Protein AF-A0A6I3L7R0-F1 (afdb_monomer)

pLDDT: mean 78.5, std 15.67, range [37.0, 98.12]

Secondary structure (DSSP, 8-state):
--HHHHTTSHHHHHHHHHHHHHHHHHHHH-PPPPPPEEEETTEEEEPP--TT-----HHHHHHHHHHHHHTT--HHHHHHHTT-SSHHHHHHHHHHHHHHSPPPPHHHHHHHHHHHHHHHHHHHHHHHHTT-HHHHHHHHHHHHHHHHHTTTT-GGGGSHHHHHHHHHHHHHHHHHHHHH-TTS-HHHHHHHHHHHTT-

Structure (mmCIF, N/CA/C/O backbone):
data_AF-A0A6I3L7R0-F1
#
_entry.id   AF-A0A6I3L7R0-F1
#
loop_
_atom_site.group_PDB
_atom_site.id
_atom_site.type_symbol
_atom_site.label_atom_id
_atom_site.label_alt_id
_atom_site.label_comp_id
_atom_site.label_asym_id
_atom_site.label_entity_id
_atom_site.label_seq_id
_atom_site.pdbx_PDB_ins_code
_atom_site.Cartn_x
_atom_site.Cartn_y
_atom_site.Cartn_z
_atom_site.occupancy
_atom_site.B_iso_or_equiv
_atom_site.auth_seq_id
_atom_site.auth_comp_id
_atom_site.auth_asym_id
_atom_site.auth_atom_id
_atom_site.pdbx_PDB_model_num
ATOM 1 N N . MET A 1 1 ? 41.921 -1.000 -42.484 1.00 52.88 1 MET A N 1
ATOM 2 C CA . MET A 1 1 ? 42.756 -0.376 -41.434 1.00 52.88 1 MET A CA 1
ATOM 3 C C . MET A 1 1 ? 42.843 -1.322 -40.263 1.00 52.88 1 MET A C 1
ATOM 5 O O . MET A 1 1 ? 41.817 -1.617 -39.650 1.00 52.88 1 MET A O 1
ATOM 9 N N . THR A 1 2 ? 44.040 -1.827 -39.999 1.00 52.22 2 THR A N 1
ATOM 10 C CA . THR A 1 2 ? 44.307 -2.654 -38.821 1.00 52.22 2 THR A CA 1
ATOM 11 C C . THR A 1 2 ? 44.213 -1.799 -37.544 1.00 52.22 2 THR A C 1
ATOM 13 O O . THR A 1 2 ? 44.308 -0.573 -37.630 1.00 52.22 2 THR A O 1
ATOM 16 N N . PRO A 1 3 ? 43.991 -2.388 -36.352 1.00 54.03 3 PRO A N 1
ATOM 17 C CA . PRO A 1 3 ? 43.932 -1.639 -35.090 1.00 54.03 3 PRO A CA 1
ATOM 18 C C . PRO A 1 3 ? 45.168 -0.757 -34.842 1.00 54.03 3 PRO A C 1
ATOM 20 O O . PRO A 1 3 ? 45.020 0.364 -34.366 1.00 54.03 3 PRO A O 1
ATOM 23 N N . LYS A 1 4 ? 46.354 -1.211 -35.279 1.00 52.84 4 LYS A N 1
ATOM 24 C CA . LYS A 1 4 ? 47.618 -0.456 -35.215 1.00 52.84 4 LYS A CA 1
ATOM 25 C C . LYS A 1 4 ? 47.642 0.801 -36.096 1.00 52.84 4 LYS A C 1
ATOM 27 O O . LYS A 1 4 ? 48.319 1.760 -35.747 1.00 52.84 4 LYS A O 1
ATOM 32 N N . ASP A 1 5 ? 46.889 0.828 -37.197 1.00 54.31 5 ASP A N 1
ATOM 33 C CA . ASP A 1 5 ? 46.821 1.995 -38.093 1.00 54.31 5 ASP A CA 1
ATOM 34 C C . ASP A 1 5 ? 45.949 3.123 -37.520 1.00 54.31 5 ASP A C 1
ATOM 36 O O . ASP A 1 5 ? 46.050 4.264 -37.959 1.00 54.31 5 ASP A O 1
ATOM 40 N N . LYS A 1 6 ? 45.072 2.814 -36.552 1.00 53.66 6 LYS A N 1
ATOM 41 C CA . LYS A 1 6 ? 44.191 3.796 -35.896 1.00 53.66 6 LYS A CA 1
ATOM 42 C C . LYS A 1 6 ? 44.886 4.541 -34.754 1.00 53.66 6 LYS A C 1
ATOM 44 O O . LYS A 1 6 ? 44.539 5.682 -34.494 1.00 53.66 6 LYS A O 1
ATOM 49 N N . GLU A 1 7 ? 45.865 3.917 -34.098 1.00 52.94 7 GLU A N 1
ATOM 50 C CA . GLU A 1 7 ? 46.620 4.506 -32.974 1.00 52.94 7 GLU A CA 1
ATOM 51 C C . GLU A 1 7 ? 47.756 5.447 -33.414 1.00 52.94 7 GLU A C 1
ATOM 53 O O . GLU A 1 7 ? 48.307 6.166 -32.587 1.00 52.94 7 GLU A O 1
ATOM 58 N N . ARG A 1 8 ? 48.107 5.467 -34.707 1.00 56.81 8 ARG A N 1
ATOM 59 C CA . ARG A 1 8 ? 49.094 6.404 -35.280 1.00 56.81 8 ARG A CA 1
ATOM 60 C C . ARG A 1 8 ? 48.513 7.771 -35.657 1.00 56.81 8 ARG A C 1
ATOM 62 O O . ARG A 1 8 ? 49.280 8.671 -35.981 1.00 56.81 8 ARG A O 1
ATOM 69 N N . ASP A 1 9 ? 47.190 7.906 -35.642 1.00 67.38 9 ASP A N 1
ATOM 70 C CA . ASP A 1 9 ? 46.479 9.159 -35.890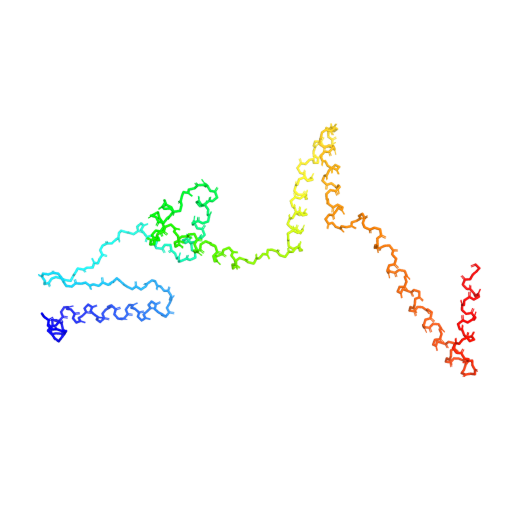 1.00 67.38 9 ASP A CA 1
ATOM 71 C C . ASP A 1 9 ? 46.395 9.946 -34.562 1.00 67.38 9 ASP A C 1
ATOM 73 O O .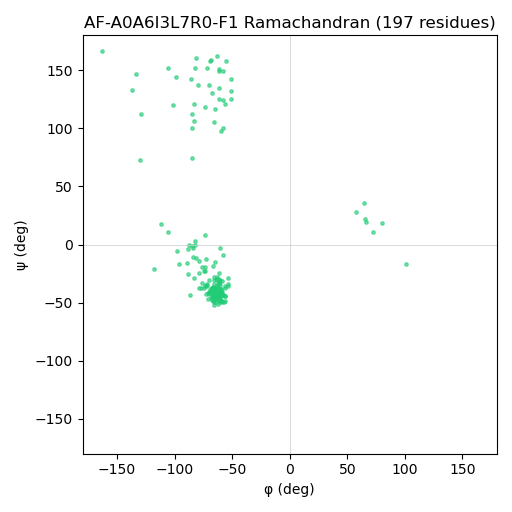 ASP A 1 9 ? 45.743 9.467 -33.624 1.00 67.38 9 ASP A O 1
ATOM 77 N N . PRO A 1 10 ? 47.085 11.098 -34.431 1.00 72.62 10 PRO A N 1
ATOM 78 C CA . PRO A 1 10 ? 47.187 11.824 -33.164 1.00 72.62 10 PRO A CA 1
ATOM 79 C C . PRO A 1 10 ? 45.819 12.275 -32.640 1.00 72.62 10 PRO A C 1
ATOM 81 O O . PRO A 1 10 ? 45.606 12.290 -31.429 1.00 72.62 10 PRO A O 1
ATOM 84 N N . GLU A 1 11 ? 44.872 12.554 -33.536 1.00 70.25 11 GLU A N 1
ATOM 85 C CA . GLU A 1 11 ? 43.520 12.989 -33.187 1.00 70.25 11 GLU A CA 1
ATOM 86 C C . GLU A 1 11 ? 42.702 11.837 -32.578 1.00 70.25 11 GLU A C 1
ATOM 88 O O . GLU A 1 11 ? 42.036 11.991 -31.552 1.00 70.25 11 GLU A O 1
ATOM 93 N N . TYR A 1 12 ? 42.822 10.628 -33.141 1.00 70.50 12 TYR A N 1
ATOM 94 C CA . TYR A 1 12 ? 42.167 9.428 -32.608 1.00 70.50 12 TYR A CA 1
ATOM 95 C C . TYR A 1 12 ? 42.780 8.983 -31.274 1.00 70.50 12 TYR A C 1
ATOM 97 O O . TYR A 1 12 ? 42.058 8.562 -30.367 1.00 70.50 12 TYR A O 1
ATOM 105 N N . ALA A 1 13 ? 44.107 9.076 -31.140 1.00 76.12 13 ALA A N 1
ATOM 106 C CA . ALA A 1 13 ? 44.812 8.757 -29.902 1.00 76.12 13 ALA A CA 1
ATOM 107 C C . ALA A 1 13 ? 44.418 9.711 -28.762 1.00 76.12 13 ALA A C 1
ATOM 109 O O . ALA A 1 13 ? 44.203 9.262 -27.632 1.00 76.12 13 ALA A O 1
ATOM 110 N N . GLN A 1 14 ? 44.261 11.002 -29.068 1.00 80.00 14 GLN A N 1
ATOM 111 C CA . GLN A 1 14 ? 43.793 12.000 -28.113 1.00 80.00 14 GLN A CA 1
ATOM 112 C C . GLN A 1 14 ? 42.338 11.746 -27.688 1.00 80.00 14 GLN A C 1
ATOM 114 O O . GLN A 1 14 ? 42.075 11.628 -26.493 1.00 80.00 14 GLN A O 1
ATOM 119 N N . ALA A 1 15 ? 41.420 11.533 -28.635 1.00 75.62 15 ALA A N 1
ATOM 120 C CA . ALA A 1 15 ? 40.022 11.220 -28.321 1.00 75.62 15 ALA A CA 1
ATOM 121 C C . ALA A 1 15 ? 39.868 9.921 -27.503 1.00 75.62 15 ALA A C 1
ATOM 123 O O . ALA A 1 15 ? 39.015 9.820 -26.620 1.00 75.62 15 ALA A O 1
ATOM 124 N N . LEU A 1 16 ? 40.716 8.916 -27.755 1.00 77.00 16 LEU A N 1
ATOM 125 C CA . LEU A 1 16 ? 40.729 7.674 -26.979 1.00 77.00 16 LEU A CA 1
ATOM 126 C C . LEU A 1 16 ? 41.202 7.891 -25.538 1.00 77.00 16 LEU A C 1
ATOM 128 O O . LEU A 1 16 ? 40.680 7.248 -24.627 1.00 77.00 16 LEU A O 1
ATOM 132 N N . LYS A 1 17 ? 42.181 8.776 -25.332 1.00 83.62 17 LYS A N 1
ATOM 133 C CA . LYS A 1 17 ? 42.666 9.145 -24.000 1.00 83.62 17 LYS A CA 1
ATOM 134 C C . LYS A 1 17 ? 41.587 9.894 -23.216 1.00 83.62 17 LYS A C 1
ATOM 136 O O . LYS A 1 17 ? 41.268 9.479 -22.107 1.00 83.62 17 LYS A O 1
ATOM 141 N N . GLU A 1 18 ? 40.966 10.900 -23.827 1.00 81.69 18 GLU A N 1
ATOM 142 C CA . GLU A 1 18 ? 39.874 11.679 -23.224 1.00 81.69 18 GLU A CA 1
ATOM 143 C C . GLU A 1 18 ? 38.672 10.791 -22.860 1.00 81.69 18 GLU A C 1
ATOM 145 O O . GLU A 1 18 ? 38.112 10.902 -21.769 1.00 81.69 18 GLU A O 1
ATOM 150 N N . TYR A 1 19 ? 38.314 9.837 -23.727 1.00 80.19 19 TYR A N 1
ATOM 151 C CA . TYR A 1 19 ? 37.260 8.863 -23.435 1.00 80.19 19 TYR A CA 1
ATOM 152 C C . TYR A 1 19 ? 37.596 7.972 -22.229 1.00 80.19 19 TYR A C 1
ATOM 154 O O . TYR A 1 19 ? 36.728 7.734 -21.392 1.00 80.19 19 TYR A O 1
ATOM 162 N N . ARG A 1 20 ? 38.838 7.477 -22.127 1.00 81.12 20 ARG A N 1
ATOM 163 C CA . ARG A 1 20 ? 39.270 6.615 -21.010 1.00 81.12 20 ARG A CA 1
ATOM 164 C C . ARG A 1 20 ? 39.279 7.369 -19.683 1.00 81.12 20 ARG A C 1
ATOM 166 O O . ARG A 1 20 ? 38.776 6.849 -18.696 1.00 81.12 20 ARG A O 1
ATOM 173 N N . GLU A 1 21 ? 39.778 8.601 -19.673 1.00 81.75 21 GLU A N 1
ATOM 174 C CA . GLU A 1 21 ? 39.789 9.449 -18.474 1.00 81.75 21 GLU A CA 1
ATOM 175 C C . GLU A 1 21 ? 38.367 9.761 -17.986 1.00 81.75 21 GLU A C 1
ATOM 177 O O . GLU A 1 21 ? 38.084 9.675 -16.790 1.00 81.75 21 GLU A O 1
ATOM 182 N N . ALA A 1 22 ? 37.446 10.049 -18.908 1.00 75.44 22 ALA A N 1
ATOM 183 C CA . ALA A 1 22 ? 36.044 10.265 -18.571 1.00 75.44 22 ALA A CA 1
ATOM 184 C C . ALA A 1 22 ? 35.324 8.969 -18.138 1.00 75.44 22 ALA A C 1
ATOM 186 O O . ALA A 1 22 ? 34.407 9.023 -17.320 1.00 75.44 22 ALA A O 1
ATOM 187 N N . GLU A 1 23 ? 35.723 7.799 -18.649 1.00 72.62 23 GLU A N 1
ATOM 188 C CA . GLU A 1 23 ? 35.181 6.503 -18.222 1.00 72.62 23 GLU A CA 1
ATOM 189 C C . GLU A 1 23 ? 35.645 6.146 -16.804 1.00 72.62 23 GLU A C 1
ATOM 191 O O . GLU A 1 23 ? 34.832 5.706 -15.990 1.00 72.62 23 GLU A O 1
ATOM 196 N N . ASP A 1 24 ? 36.912 6.413 -16.483 1.00 77.69 24 ASP A N 1
ATOM 197 C CA . ASP A 1 24 ? 37.467 6.232 -15.142 1.00 77.69 24 ASP A CA 1
ATOM 198 C C . ASP A 1 24 ? 36.836 7.196 -14.126 1.00 77.69 24 ASP A C 1
ATOM 200 O O . ASP A 1 24 ? 36.570 6.803 -12.987 1.00 77.69 24 ASP A O 1
ATOM 204 N N . ALA A 1 25 ? 36.556 8.442 -14.525 1.00 69.25 25 ALA A N 1
ATOM 205 C CA . ALA A 1 25 ? 35.822 9.402 -13.702 1.00 69.25 25 ALA A CA 1
ATOM 206 C C . ALA A 1 25 ? 34.393 8.912 -13.415 1.00 69.25 25 ALA A C 1
ATOM 208 O O . ALA A 1 25 ? 34.033 8.765 -12.247 1.00 69.25 25 ALA A O 1
ATOM 209 N N . ALA A 1 26 ? 33.655 8.525 -14.464 1.00 68.44 26 ALA A N 1
ATOM 210 C CA . ALA A 1 26 ? 32.304 7.964 -14.376 1.00 68.44 26 ALA A CA 1
ATOM 211 C C . ALA A 1 26 ? 32.218 6.725 -13.472 1.00 68.44 26 ALA A C 1
ATOM 213 O O . ALA A 1 26 ? 31.236 6.498 -12.763 1.00 68.44 26 ALA A O 1
ATOM 214 N N . GLN A 1 27 ? 33.266 5.902 -13.476 1.00 71.00 27 GLN A N 1
ATOM 215 C CA . GLN A 1 27 ? 33.334 4.706 -12.646 1.00 71.00 27 GLN A CA 1
ATOM 216 C C . GLN A 1 27 ? 33.604 5.017 -11.162 1.00 71.00 27 GLN A C 1
ATOM 218 O O . GLN A 1 27 ? 33.259 4.201 -10.306 1.00 71.00 27 GLN A O 1
ATOM 223 N N . ARG A 1 28 ? 34.189 6.181 -10.847 1.00 68.31 28 ARG A N 1
ATOM 224 C CA . ARG A 1 28 ? 34.445 6.646 -9.472 1.00 68.31 28 ARG A CA 1
ATOM 225 C C . ARG A 1 28 ? 33.257 7.385 -8.864 1.00 68.31 28 ARG A C 1
ATOM 227 O O . ARG A 1 28 ? 32.956 7.166 -7.696 1.00 68.31 28 ARG A O 1
ATOM 234 N N . ASP A 1 29 ? 32.619 8.265 -9.628 1.00 67.12 29 ASP A N 1
ATOM 235 C CA . ASP A 1 29 ? 31.555 9.160 -9.151 1.00 67.12 29 ASP A CA 1
ATOM 236 C C . ASP A 1 29 ? 30.133 8.647 -9.454 1.00 67.12 29 ASP A C 1
ATOM 238 O O . ASP A 1 29 ? 29.147 9.227 -8.997 1.00 67.12 29 ASP A O 1
ATOM 242 N N . GLY A 1 30 ? 30.016 7.542 -10.199 1.00 60.28 30 GLY A N 1
ATOM 243 C CA . GLY A 1 30 ? 28.737 6.965 -10.612 1.00 60.28 30 GLY A CA 1
ATOM 244 C C . GLY A 1 30 ? 28.017 7.779 -11.689 1.00 60.28 30 GLY A C 1
ATOM 245 O O . GLY A 1 30 ? 26.846 7.508 -11.974 1.00 60.28 30 GLY A O 1
ATOM 246 N N . THR A 1 31 ? 28.683 8.769 -12.291 1.00 57.91 31 THR A N 1
ATOM 247 C CA . THR A 1 31 ? 28.132 9.531 -13.408 1.00 57.91 31 THR A CA 1
ATOM 248 C C . THR A 1 31 ? 28.028 8.654 -14.663 1.00 57.91 31 THR A C 1
ATOM 250 O O . THR A 1 31 ? 28.656 7.595 -14.775 1.00 57.91 31 THR A O 1
ATOM 253 N N . PRO A 1 32 ? 27.162 9.010 -15.626 1.00 53.84 32 PRO A N 1
ATOM 254 C CA . PRO A 1 32 ? 26.988 8.212 -16.832 1.00 53.84 32 PRO A CA 1
ATOM 255 C C . PRO A 1 32 ? 28.284 8.115 -17.648 1.00 53.84 32 PRO A C 1
ATOM 257 O O . PRO A 1 32 ? 28.928 9.125 -17.916 1.00 53.84 32 PRO A O 1
ATOM 260 N N . LYS A 1 33 ? 28.622 6.904 -18.118 1.00 62.69 33 LYS A N 1
ATOM 261 C CA . LYS A 1 33 ? 29.791 6.681 -18.987 1.00 62.69 33 LYS A CA 1
ATOM 262 C C . LYS A 1 33 ? 29.811 7.636 -20.197 1.00 62.69 33 LYS A C 1
ATOM 264 O O . LYS A 1 33 ? 28.750 7.869 -20.795 1.00 62.69 33 LYS A O 1
ATOM 269 N N . PRO A 1 34 ? 31.001 8.118 -20.606 1.00 60.56 34 PRO A N 1
ATOM 270 C CA . PRO A 1 34 ? 31.160 9.049 -21.721 1.00 60.56 34 PRO A CA 1
ATOM 271 C C . PRO A 1 34 ? 30.718 8.452 -23.065 1.00 60.56 34 PRO A C 1
ATOM 273 O O . PRO A 1 34 ? 30.563 7.242 -23.242 1.00 60.56 34 PRO A O 1
ATOM 276 N N . ARG A 1 35 ? 30.478 9.330 -24.044 1.00 68.56 35 ARG A N 1
ATOM 277 C CA . ARG A 1 35 ? 29.958 8.980 -25.377 1.00 68.56 35 ARG A CA 1
ATOM 278 C C . ARG A 1 35 ? 30.997 8.168 -26.155 1.00 68.56 35 ARG A C 1
ATOM 280 O O . ARG A 1 35 ? 32.131 8.601 -26.298 1.00 68.56 35 ARG A O 1
ATOM 287 N N . THR A 1 36 ? 30.613 7.030 -26.732 1.00 65.12 36 THR A N 1
ATOM 288 C CA . THR A 1 36 ? 31.502 6.292 -27.646 1.00 65.12 36 THR A CA 1
ATOM 289 C C . THR A 1 36 ? 31.677 7.061 -28.954 1.00 65.12 36 THR A C 1
ATOM 291 O O . THR A 1 36 ? 30.687 7.526 -29.525 1.00 65.12 36 THR A O 1
ATOM 294 N N . PHE A 1 37 ? 32.899 7.130 -29.469 1.00 65.25 37 PHE A N 1
ATOM 295 C CA . PHE A 1 37 ? 33.214 7.765 -30.747 1.00 65.25 37 PHE A CA 1
ATOM 296 C C . PHE A 1 37 ? 33.508 6.713 -31.827 1.00 65.25 37 PHE A C 1
ATOM 298 O O . PHE A 1 37 ? 33.934 5.591 -31.536 1.00 65.25 37 PHE A O 1
ATOM 305 N N . LYS A 1 38 ? 33.254 7.048 -33.096 1.00 71.12 38 LYS A N 1
ATOM 306 C CA . LYS A 1 38 ? 33.639 6.219 -34.249 1.00 71.12 38 LYS A CA 1
ATOM 307 C C . LYS A 1 38 ? 34.290 7.087 -35.318 1.00 71.12 38 LYS A C 1
ATOM 309 O O . LYS A 1 38 ? 33.882 8.222 -35.532 1.00 71.12 38 LYS A O 1
ATOM 314 N N . ARG A 1 39 ? 35.257 6.514 -36.040 1.00 62.97 39 ARG A N 1
ATOM 315 C CA . ARG A 1 39 ? 35.854 7.151 -37.220 1.00 62.97 39 ARG A CA 1
ATOM 316 C C . ARG A 1 39 ? 34.972 6.889 -38.439 1.00 62.97 39 ARG A C 1
ATOM 318 O O . ARG A 1 39 ? 34.769 5.725 -38.798 1.00 62.97 39 ARG A O 1
ATOM 325 N N . LYS A 1 40 ? 34.476 7.942 -39.084 1.00 67.56 40 LYS A N 1
ATOM 326 C CA . LYS A 1 40 ? 33.730 7.858 -40.347 1.00 67.56 40 LYS A CA 1
ATOM 327 C C . LYS A 1 40 ? 34.360 8.842 -41.331 1.00 67.56 40 LYS A C 1
ATOM 329 O O . LYS A 1 40 ? 34.318 10.037 -41.106 1.00 67.56 40 LYS A O 1
ATOM 334 N N . GLY A 1 41 ? 34.993 8.337 -42.393 1.00 59.06 41 GLY A N 1
ATOM 335 C CA . GLY A 1 41 ? 35.555 9.194 -43.449 1.00 59.06 41 GLY A CA 1
ATOM 336 C C . GLY A 1 41 ? 36.717 10.112 -43.036 1.00 59.06 41 GLY A C 1
ATOM 337 O O . GLY A 1 41 ? 36.950 11.094 -43.719 1.00 59.06 41 GLY A O 1
ATOM 338 N N . GLY A 1 42 ? 37.443 9.805 -41.955 1.00 59.81 42 GLY A N 1
ATOM 339 C CA . GLY A 1 42 ? 38.553 10.635 -41.455 1.00 59.81 42 GLY A CA 1
ATOM 340 C C . GLY A 1 42 ? 38.184 11.517 -40.264 1.00 59.81 42 GLY A C 1
ATOM 341 O O . GLY A 1 42 ? 39.074 11.896 -39.522 1.00 59.81 42 GLY A O 1
ATOM 342 N N . GLU A 1 43 ? 36.893 11.728 -40.013 1.00 62.59 43 GLU A N 1
ATOM 343 C CA . GLU A 1 43 ? 36.395 12.547 -38.907 1.00 62.59 43 GLU A CA 1
ATOM 344 C C . GLU A 1 43 ? 35.974 11.682 -37.707 1.00 62.59 43 GLU A C 1
ATOM 346 O O . GLU A 1 43 ? 35.454 10.560 -37.861 1.00 62.59 43 GLU A O 1
ATOM 351 N N . ILE A 1 44 ? 36.212 12.200 -36.499 1.00 67.06 44 ILE A N 1
ATOM 352 C CA . ILE A 1 44 ? 35.724 11.615 -35.250 1.00 67.06 44 ILE A CA 1
ATOM 353 C C . ILE A 1 44 ? 34.287 12.082 -35.036 1.00 67.06 44 ILE A C 1
ATOM 355 O O . ILE A 1 44 ? 34.033 13.219 -34.654 1.00 67.06 44 ILE A O 1
ATOM 359 N N . VAL A 1 45 ? 33.334 11.176 -35.250 1.00 64.12 45 VAL A N 1
ATOM 360 C CA . VAL A 1 45 ? 31.912 11.472 -35.059 1.00 64.12 45 VAL A CA 1
ATOM 361 C C . VAL A 1 45 ? 31.453 10.896 -33.723 1.00 64.12 45 VAL A C 1
ATOM 363 O O . VAL A 1 45 ? 31.503 9.679 -33.492 1.00 64.12 45 VAL A O 1
ATOM 366 N N . TYR A 1 46 ? 30.975 11.773 -32.844 1.00 63.88 46 TYR A N 1
ATOM 367 C CA . TYR A 1 46 ? 30.281 11.396 -31.615 1.00 63.88 46 TYR A CA 1
ATOM 368 C C . TYR A 1 46 ? 28.829 11.040 -31.941 1.00 63.88 46 TYR A C 1
ATOM 370 O O . TYR A 1 46 ? 28.172 11.733 -32.712 1.00 63.88 46 TYR A O 1
ATOM 378 N N . SER A 1 47 ? 28.288 9.964 -31.361 1.00 54.41 47 SER A N 1
ATOM 379 C CA . SER A 1 47 ? 26.880 9.621 -31.597 1.00 54.41 47 SER A CA 1
ATOM 380 C C . SER A 1 47 ? 25.962 10.712 -31.031 1.00 54.41 47 SER A C 1
ATOM 382 O O . SER A 1 47 ? 25.938 10.936 -29.813 1.00 54.41 47 SER A O 1
ATOM 384 N N . GLU A 1 48 ? 25.206 11.383 -31.894 1.00 47.50 48 GLU A N 1
ATOM 385 C CA . GLU A 1 48 ? 24.161 12.330 -31.511 1.00 47.50 48 GLU A CA 1
ATOM 386 C C . GLU A 1 48 ? 22.943 11.582 -30.968 1.00 47.50 48 GLU A C 1
ATOM 388 O O . GLU A 1 48 ? 22.319 10.783 -31.662 1.00 47.50 48 GLU A O 1
ATOM 393 N N . ARG A 1 49 ? 22.608 11.841 -29.705 1.00 50.44 49 ARG A N 1
ATOM 394 C CA . ARG A 1 49 ? 21.227 11.803 -29.229 1.00 50.44 49 ARG A CA 1
ATOM 395 C C . ARG A 1 49 ? 21.027 13.016 -28.338 1.00 50.44 49 ARG A C 1
ATOM 397 O O . ARG A 1 49 ? 21.904 13.334 -27.535 1.00 50.44 49 ARG A O 1
ATOM 404 N N . THR A 1 50 ? 19.926 13.712 -28.571 1.00 42.31 50 THR A N 1
ATOM 405 C CA . THR A 1 50 ? 19.507 14.932 -27.887 1.00 42.31 50 THR A CA 1
ATOM 406 C C . THR A 1 50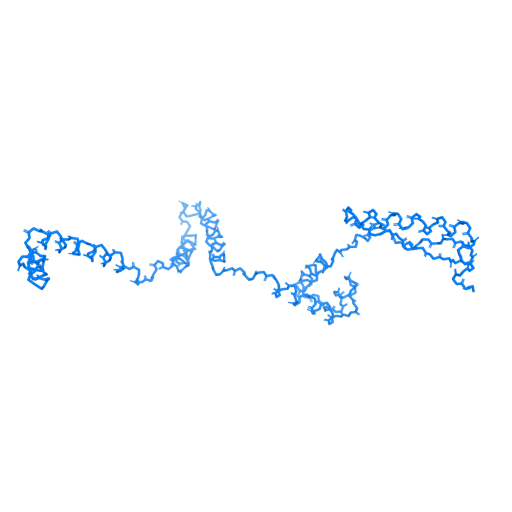 ? 19.294 14.683 -26.393 1.00 42.31 50 THR A C 1
ATOM 408 O O . THR A 1 50 ? 18.965 13.575 -25.970 1.00 42.31 50 THR A O 1
ATOM 411 N N . ALA A 1 51 ? 19.496 15.730 -25.593 1.00 40.59 51 ALA A N 1
ATOM 412 C CA . ALA A 1 51 ? 19.411 15.726 -24.132 1.00 40.59 51 ALA A CA 1
ATOM 413 C C . ALA A 1 51 ? 18.025 15.340 -23.559 1.00 40.59 51 ALA A C 1
ATOM 415 O O . ALA A 1 51 ? 17.901 15.187 -22.347 1.00 40.59 51 ALA A O 1
ATOM 416 N N . ASP A 1 52 ? 17.019 15.113 -24.411 1.00 40.19 52 ASP A N 1
ATOM 417 C CA . ASP A 1 52 ? 15.679 14.653 -24.022 1.00 40.19 52 ASP A CA 1
ATOM 418 C C . ASP A 1 52 ? 15.600 13.141 -23.737 1.00 40.19 52 ASP A C 1
ATOM 420 O O . ASP A 1 52 ? 14.658 12.675 -23.097 1.00 40.19 52 ASP A O 1
ATOM 424 N N . GLU A 1 53 ? 16.602 12.345 -24.132 1.00 48.41 53 GLU A N 1
ATOM 425 C CA . GLU A 1 53 ? 16.733 10.964 -23.653 1.00 48.41 53 GLU A CA 1
ATOM 426 C C . GLU A 1 53 ? 17.467 10.947 -22.305 1.00 48.41 53 GLU A C 1
ATOM 428 O O . GLU A 1 53 ? 18.620 10.513 -22.201 1.00 48.41 53 GLU A O 1
ATOM 433 N N . VAL A 1 54 ? 16.786 11.356 -21.230 1.00 51.84 54 VAL A N 1
ATOM 434 C CA . VAL A 1 54 ? 17.155 10.860 -19.899 1.00 51.84 54 VAL A CA 1
ATOM 435 C C . VAL A 1 54 ? 17.038 9.345 -19.992 1.00 51.84 54 VAL A C 1
ATOM 437 O O . VAL A 1 54 ? 15.937 8.793 -20.002 1.00 51.84 54 VAL A O 1
ATOM 440 N N . ARG A 1 55 ? 18.174 8.655 -20.154 1.00 59.91 55 ARG A N 1
ATOM 441 C CA . ARG A 1 55 ? 18.218 7.194 -20.171 1.00 59.91 55 ARG A CA 1
ATOM 442 C C . ARG A 1 55 ? 17.668 6.733 -18.837 1.00 59.91 55 ARG A C 1
ATOM 444 O O . ARG A 1 55 ? 18.393 6.714 -17.846 1.00 59.91 55 ARG A O 1
ATOM 451 N N . LEU A 1 56 ? 16.386 6.375 -18.827 1.00 67.50 56 LEU A N 1
ATOM 452 C CA . LEU A 1 56 ? 15.757 5.783 -17.666 1.00 67.50 56 LEU A CA 1
ATOM 453 C C . LEU A 1 56 ? 16.651 4.625 -17.232 1.00 67.50 56 LEU A C 1
ATOM 455 O O . LEU A 1 56 ? 16.997 3.740 -18.029 1.00 67.50 56 LEU A O 1
ATOM 459 N N . THR A 1 57 ? 17.048 4.653 -15.967 1.00 83.62 57 THR A N 1
ATOM 460 C CA . THR A 1 57 ? 17.785 3.544 -15.374 1.00 83.62 57 THR A CA 1
ATOM 461 C C . THR A 1 57 ? 16.979 2.259 -15.556 1.00 83.62 57 THR A C 1
ATOM 463 O O . THR A 1 57 ? 15.758 2.275 -15.741 1.00 83.62 57 THR A O 1
ATOM 466 N N . SER A 1 58 ? 17.644 1.107 -15.502 1.00 79.62 58 SER A N 1
ATOM 467 C CA . SER A 1 58 ? 16.949 -0.181 -15.613 1.00 79.62 58 SER A CA 1
ATOM 468 C C . SER A 1 58 ? 15.800 -0.307 -14.602 1.00 79.62 58 SER A C 1
ATOM 470 O O . SER A 1 58 ? 14.755 -0.843 -14.955 1.00 79.62 58 SER A O 1
ATOM 472 N N . ALA A 1 59 ? 15.961 0.243 -13.394 1.00 80.25 59 ALA A N 1
ATOM 473 C CA . ALA A 1 59 ? 14.923 0.300 -12.371 1.00 80.25 59 ALA A CA 1
ATOM 474 C C . ALA A 1 59 ? 13.738 1.189 -12.790 1.00 80.25 59 ALA A C 1
ATOM 476 O O . ALA A 1 59 ? 12.602 0.720 -12.801 1.00 80.25 59 ALA A O 1
ATOM 477 N N . GLN A 1 60 ? 13.999 2.430 -13.214 1.00 85.62 60 GLN A N 1
ATOM 478 C CA . GLN A 1 60 ? 12.953 3.368 -13.643 1.00 85.62 60 GLN A CA 1
ATOM 479 C C . GLN A 1 60 ? 12.171 2.856 -14.858 1.00 85.62 60 GLN A C 1
ATOM 481 O O . GLN A 1 60 ? 10.952 2.991 -14.913 1.00 85.62 60 GLN A O 1
ATOM 486 N N . ARG A 1 61 ? 12.848 2.201 -15.810 1.00 88.44 61 ARG A N 1
ATOM 487 C CA . ARG A 1 61 ? 12.189 1.573 -16.966 1.00 88.44 61 ARG A CA 1
ATOM 488 C C . ARG A 1 61 ? 11.201 0.501 -16.539 1.00 88.44 61 ARG A C 1
ATOM 490 O O . ARG A 1 61 ? 10.116 0.420 -17.099 1.00 88.44 61 ARG A O 1
ATOM 497 N N . VAL A 1 62 ? 11.565 -0.325 -15.561 1.00 90.50 62 VAL A N 1
ATOM 498 C CA . VAL A 1 62 ? 10.685 -1.410 -15.123 1.00 90.50 62 VAL A CA 1
ATOM 499 C C . VAL A 1 62 ? 9.509 -0.885 -14.296 1.00 90.50 62 VAL A C 1
ATOM 501 O O . VAL A 1 62 ? 8.395 -1.365 -14.494 1.00 90.50 62 VAL A O 1
ATOM 504 N N . ALA A 1 63 ? 9.723 0.127 -13.450 1.00 86.88 63 ALA A N 1
ATOM 505 C CA . ALA A 1 63 ? 8.639 0.813 -12.745 1.00 86.88 63 ALA A CA 1
ATOM 506 C C . ALA A 1 63 ? 7.642 1.435 -13.738 1.00 86.88 63 ALA A C 1
ATOM 508 O O . ALA A 1 63 ? 6.446 1.151 -13.691 1.00 86.88 63 ALA A O 1
ATOM 509 N N . ARG A 1 64 ? 8.147 2.163 -14.742 1.00 90.62 64 ARG A N 1
ATOM 510 C CA . ARG A 1 64 ? 7.309 2.747 -15.795 1.00 90.62 64 ARG A CA 1
ATOM 511 C C . ARG A 1 64 ? 6.577 1.690 -16.628 1.00 90.62 64 ARG A C 1
ATOM 513 O O . ARG A 1 64 ? 5.414 1.869 -16.979 1.00 90.62 64 ARG A O 1
ATOM 520 N N . ALA A 1 65 ? 7.224 0.561 -16.917 1.00 92.69 65 ALA A N 1
ATOM 521 C CA . ALA A 1 65 ? 6.593 -0.563 -17.609 1.00 92.69 65 ALA A CA 1
ATOM 522 C C . ALA A 1 65 ? 5.432 -1.168 -16.801 1.00 92.69 65 ALA A C 1
ATOM 524 O O . ALA A 1 65 ? 4.431 -1.583 -17.387 1.00 92.69 65 ALA A O 1
ATOM 525 N N . ALA A 1 66 ? 5.551 -1.215 -15.470 1.00 90.38 66 ALA A N 1
ATOM 526 C CA . ALA A 1 66 ? 4.478 -1.663 -14.591 1.00 90.38 66 ALA A CA 1
ATOM 527 C C . ALA A 1 66 ? 3.284 -0.695 -14.601 1.00 90.38 66 ALA A C 1
ATOM 529 O O . ALA A 1 66 ? 2.148 -1.142 -14.758 1.00 90.38 66 ALA A O 1
ATOM 530 N N . GLU A 1 67 ? 3.529 0.614 -14.524 1.00 90.81 67 GLU A N 1
ATOM 531 C CA . GLU A 1 67 ? 2.484 1.647 -14.615 1.00 90.81 67 GLU A CA 1
ATOM 532 C C . GLU A 1 67 ? 1.705 1.567 -15.934 1.00 90.81 67 GLU A C 1
ATOM 534 O O . GLU A 1 67 ? 0.473 1.506 -15.940 1.00 90.81 67 GLU A O 1
ATOM 539 N N . LEU A 1 68 ? 2.414 1.500 -17.067 1.00 90.69 68 LEU A N 1
ATOM 540 C CA . LEU A 1 68 ? 1.788 1.357 -18.385 1.00 90.69 68 LEU A CA 1
ATOM 541 C C . LEU A 1 68 ? 0.984 0.056 -18.483 1.00 90.69 68 LEU A C 1
ATOM 543 O O . LEU A 1 68 ? -0.068 0.005 -19.126 1.00 90.69 68 LEU A O 1
ATOM 547 N N . ARG A 1 69 ? 1.432 -1.007 -17.805 1.00 93.19 69 ARG A N 1
ATOM 548 C CA . ARG A 1 69 ? 0.677 -2.256 -17.767 1.00 93.19 69 ARG A CA 1
ATOM 549 C C . ARG A 1 69 ? -0.639 -2.115 -16.998 1.00 93.19 69 ARG A C 1
ATOM 551 O O . ARG A 1 69 ? -1.641 -2.660 -17.464 1.00 93.19 69 ARG A O 1
ATOM 558 N N . VAL A 1 70 ? -0.659 -1.382 -15.881 1.00 88.81 70 VAL A N 1
ATOM 559 C CA . VAL A 1 70 ? -1.890 -1.058 -15.127 1.00 88.81 70 VAL A CA 1
ATOM 560 C C . VAL A 1 70 ? -2.875 -0.281 -16.004 1.00 88.81 70 VAL A C 1
ATOM 562 O O . VAL A 1 70 ? -4.066 -0.583 -16.016 1.00 88.81 70 VAL A O 1
ATOM 565 N N . GLN A 1 71 ? -2.367 0.624 -16.841 1.00 89.44 71 GLN A N 1
ATOM 566 C CA . GLN A 1 71 ? -3.144 1.370 -17.841 1.00 89.44 71 GLN A CA 1
ATOM 567 C C . GLN A 1 71 ? -3.567 0.528 -19.065 1.00 89.44 71 GLN A C 1
ATOM 569 O O . GLN A 1 71 ? -4.121 1.055 -20.024 1.00 89.44 71 GLN A O 1
ATOM 574 N N . ARG A 1 72 ? -3.344 -0.793 -19.034 1.00 91.19 72 ARG A N 1
ATOM 575 C CA . ARG A 1 72 ? -3.729 -1.775 -20.064 1.00 91.19 72 ARG A CA 1
ATOM 576 C C . ARG A 1 72 ? -3.017 -1.645 -21.413 1.00 91.19 72 ARG A C 1
ATOM 578 O O . ARG A 1 72 ? -3.462 -2.268 -22.377 1.00 91.19 72 ARG A O 1
ATOM 585 N N . TYR A 1 73 ? -1.874 -0.966 -21.487 1.00 92.44 73 TYR A N 1
ATOM 586 C CA . TYR A 1 73 ? -1.046 -1.007 -22.694 1.00 92.44 73 TYR A CA 1
ATOM 587 C C . TYR A 1 73 ? -0.561 -2.434 -22.998 1.00 92.44 73 TYR A C 1
ATOM 589 O O . TYR A 1 73 ? -0.365 -3.265 -22.098 1.00 92.44 73 TYR A O 1
ATOM 597 N N . SER A 1 74 ? -0.381 -2.723 -24.292 1.00 94.88 74 SER A N 1
ATOM 598 C CA . SER A 1 74 ? 0.161 -4.001 -24.760 1.00 94.88 74 SER A CA 1
ATOM 599 C C . SER A 1 74 ? 1.658 -4.105 -24.456 1.00 94.88 74 SER A C 1
ATOM 601 O O . SER A 1 74 ? 2.369 -3.098 -24.433 1.00 94.88 74 SER A O 1
ATOM 603 N N . TRP A 1 75 ? 2.165 -5.326 -24.273 1.00 92.75 75 TRP A N 1
ATOM 604 C CA . TRP A 1 75 ? 3.589 -5.537 -24.008 1.00 92.75 75 TRP A CA 1
ATOM 605 C C . TRP A 1 75 ? 4.489 -5.065 -25.154 1.00 92.75 75 TRP A C 1
ATOM 607 O O . TRP A 1 75 ? 5.582 -4.571 -24.891 1.00 92.75 75 TRP A O 1
ATOM 617 N N . ASP A 1 76 ? 4.030 -5.155 -26.403 1.00 93.69 76 ASP A N 1
ATOM 618 C CA . ASP A 1 76 ? 4.790 -4.688 -27.566 1.00 93.69 76 ASP A CA 1
ATOM 619 C C . ASP A 1 76 ? 4.835 -3.159 -27.655 1.00 93.69 76 ASP A C 1
ATOM 621 O O . ASP A 1 76 ? 5.859 -2.589 -28.038 1.00 93.69 76 ASP A O 1
ATOM 625 N N . THR A 1 77 ? 3.759 -2.476 -27.248 1.00 91.19 77 THR A N 1
ATOM 626 C CA . THR A 1 77 ? 3.755 -1.011 -27.105 1.00 91.19 77 THR A CA 1
ATOM 627 C C . THR A 1 77 ? 4.742 -0.583 -26.022 1.00 91.19 77 THR A C 1
ATOM 629 O O . THR A 1 77 ? 5.625 0.228 -26.288 1.00 91.19 77 THR A O 1
ATOM 632 N N . ILE A 1 78 ? 4.667 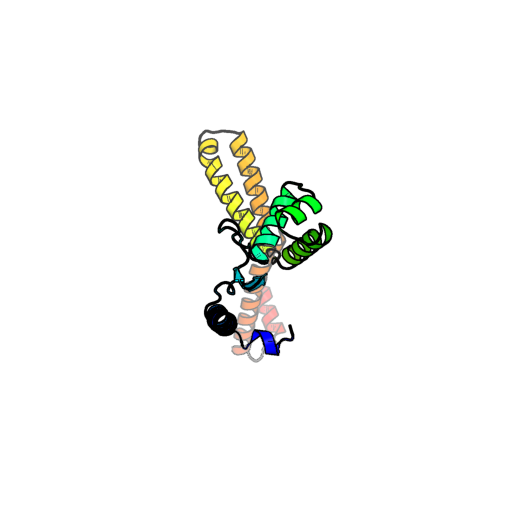-1.212 -24.845 1.00 91.50 78 ILE A N 1
ATOM 633 C CA . ILE A 1 78 ? 5.561 -0.946 -23.708 1.00 91.50 78 ILE A CA 1
ATOM 634 C C . ILE A 1 78 ? 7.025 -1.199 -24.091 1.00 91.50 78 ILE A C 1
ATOM 636 O O . ILE A 1 78 ? 7.917 -0.434 -23.726 1.00 91.50 78 ILE A O 1
ATOM 640 N N . ALA A 1 79 ? 7.296 -2.269 -24.842 1.00 91.94 79 ALA A N 1
ATOM 641 C CA . ALA A 1 79 ? 8.647 -2.591 -25.274 1.00 91.94 79 ALA A CA 1
ATOM 642 C C . ALA A 1 79 ? 9.233 -1.525 -26.201 1.00 91.94 79 ALA A C 1
ATOM 644 O O . ALA A 1 79 ? 10.388 -1.142 -26.027 1.00 91.94 79 ALA A O 1
ATOM 645 N N . ARG A 1 80 ? 8.432 -1.025 -27.143 1.00 90.25 80 ARG A N 1
ATOM 646 C CA . ARG A 1 80 ? 8.837 0.033 -28.071 1.00 90.25 80 ARG A CA 1
ATOM 647 C C . ARG A 1 80 ? 9.091 1.352 -27.349 1.00 90.25 80 ARG A C 1
ATOM 649 O O . ARG A 1 80 ? 10.113 1.979 -27.588 1.00 90.25 80 ARG A O 1
ATOM 656 N N . GLU A 1 81 ? 8.186 1.726 -26.451 1.00 86.81 81 GLU A N 1
ATOM 657 C CA . GLU A 1 81 ? 8.236 2.987 -25.707 1.00 86.81 81 GLU A CA 1
ATOM 658 C C . GLU A 1 81 ? 9.416 3.037 -24.729 1.00 86.81 81 GLU A C 1
ATOM 660 O O . GLU A 1 81 ? 10.072 4.063 -24.585 1.00 86.81 81 GLU A O 1
ATOM 665 N N . LEU A 1 82 ? 9.745 1.907 -24.097 1.00 88.19 82 LEU A N 1
ATOM 666 C CA . LEU A 1 82 ? 10.782 1.834 -23.064 1.00 88.19 82 LEU A CA 1
ATOM 667 C C . LEU A 1 82 ? 12.075 1.160 -23.538 1.00 88.19 82 LEU A C 1
ATOM 669 O O . LEU A 1 82 ? 12.932 0.820 -22.716 1.00 88.19 82 LEU A O 1
ATOM 673 N N . GLY A 1 83 ? 12.223 0.911 -24.842 1.00 88.25 83 GLY A N 1
ATOM 674 C CA . GLY A 1 83 ? 13.434 0.348 -25.448 1.00 88.25 83 GLY A CA 1
ATOM 675 C C . GLY A 1 83 ? 13.772 -1.083 -25.003 1.00 88.25 83 GLY A C 1
ATOM 676 O O . GLY A 1 83 ? 14.942 -1.417 -24.793 1.00 88.25 83 GLY A O 1
ATOM 677 N N . TYR A 1 84 ? 12.773 -1.936 -24.768 1.00 89.44 84 TYR A N 1
ATOM 678 C CA . TYR A 1 84 ? 12.990 -3.375 -24.586 1.00 89.44 84 TYR A CA 1
ATOM 679 C C . TYR A 1 84 ? 13.108 -4.085 -25.938 1.00 89.44 84 TYR A C 1
ATOM 681 O O . TYR A 1 84 ? 12.506 -3.682 -26.926 1.00 89.44 84 TYR A O 1
ATOM 689 N N . LYS A 1 85 ? 13.850 -5.200 -25.967 1.00 88.38 85 LYS A N 1
ATOM 690 C CA . LYS A 1 85 ? 14.042 -6.008 -27.184 1.00 88.38 85 LYS A CA 1
ATOM 691 C C . LYS A 1 85 ? 12.728 -6.585 -27.737 1.00 88.38 85 LYS A C 1
ATOM 693 O O . LYS A 1 85 ? 12.616 -6.773 -28.941 1.00 88.38 85 LYS A O 1
ATOM 698 N N . SER A 1 86 ? 11.770 -6.909 -26.869 1.00 93.56 86 SER A N 1
ATOM 699 C CA . SER A 1 86 ? 10.444 -7.421 -27.239 1.00 93.56 86 SER A CA 1
ATOM 700 C C . SER A 1 86 ? 9.461 -7.298 -26.072 1.00 93.56 86 SER A C 1
ATOM 702 O O . SER A 1 86 ? 9.886 -7.115 -24.922 1.00 93.56 86 SER A O 1
ATOM 704 N N . GLY A 1 87 ? 8.160 -7.459 -26.347 1.00 91.81 87 GLY A N 1
ATOM 705 C CA . GLY A 1 87 ? 7.122 -7.481 -25.314 1.00 91.81 87 GLY A CA 1
ATOM 706 C C . G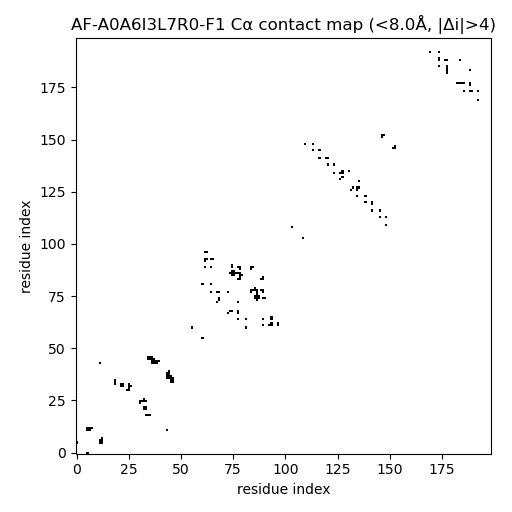LY A 1 87 ? 7.353 -8.549 -24.242 1.00 91.81 87 GLY A C 1
ATOM 707 O O . GLY A 1 87 ? 7.196 -8.287 -23.049 1.00 91.81 87 GLY A O 1
ATOM 708 N N . ASP A 1 88 ? 7.849 -9.726 -24.627 1.00 95.62 88 ASP A N 1
ATOM 709 C CA . ASP A 1 88 ? 8.196 -10.784 -23.673 1.00 95.62 88 ASP A CA 1
ATOM 710 C C . ASP A 1 88 ? 9.316 -10.392 -22.703 1.00 95.62 88 ASP A C 1
ATOM 712 O O . ASP A 1 88 ? 9.291 -10.778 -21.530 1.00 95.62 88 ASP A O 1
ATOM 716 N N . VAL A 1 89 ? 10.301 -9.615 -23.164 1.00 92.94 89 VAL A N 1
ATOM 717 C CA . VAL A 1 89 ? 11.383 -9.121 -22.301 1.00 92.94 89 VAL A CA 1
ATOM 718 C C . VAL A 1 89 ? 10.844 -8.095 -21.307 1.00 92.94 89 VAL A C 1
ATOM 720 O O . VAL A 1 89 ? 11.201 -8.166 -20.129 1.00 92.94 89 VAL A O 1
ATOM 723 N N . ALA A 1 90 ? 9.954 -7.198 -21.744 1.00 92.88 90 ALA A N 1
ATOM 724 C CA . ALA A 1 90 ? 9.284 -6.240 -20.864 1.00 92.88 90 ALA A CA 1
ATOM 725 C C . ALA A 1 90 ? 8.455 -6.962 -19.787 1.00 92.88 90 ALA A C 1
ATOM 727 O O . ALA A 1 90 ? 8.637 -6.712 -18.594 1.00 92.88 90 ALA A O 1
ATOM 728 N N . ARG A 1 91 ? 7.641 -7.951 -20.184 1.00 94.56 91 ARG A N 1
ATOM 729 C CA . ARG A 1 91 ? 6.843 -8.781 -19.267 1.00 94.56 91 ARG A CA 1
ATOM 730 C C . ARG A 1 91 ? 7.705 -9.482 -18.215 1.00 94.56 91 ARG A C 1
ATOM 732 O O . ARG A 1 91 ? 7.404 -9.414 -17.026 1.00 94.56 91 ARG A O 1
ATOM 739 N N . LYS A 1 92 ? 8.797 -10.136 -18.629 1.00 95.06 92 LYS A N 1
ATOM 740 C CA . LYS A 1 92 ? 9.730 -10.814 -17.706 1.00 95.06 92 LYS A CA 1
ATOM 741 C C . LYS A 1 92 ? 10.455 -9.833 -16.784 1.00 95.06 92 LYS A C 1
ATOM 743 O O . LYS A 1 92 ? 10.772 -10.182 -15.648 1.00 95.06 92 LYS A O 1
ATOM 748 N N . ALA A 1 93 ? 10.769 -8.630 -17.260 1.00 91.38 93 ALA A N 1
ATOM 749 C CA . ALA A 1 93 ? 11.402 -7.602 -16.442 1.00 91.38 93 ALA A CA 1
ATOM 750 C C . ALA A 1 93 ? 10.451 -7.105 -15.345 1.00 91.38 93 ALA A C 1
ATOM 752 O O . ALA A 1 93 ? 10.839 -7.122 -14.178 1.00 91.38 93 ALA A O 1
ATOM 753 N N . VAL A 1 94 ? 9.204 -6.782 -15.704 1.00 91.31 94 VAL A N 1
ATOM 754 C CA . VAL A 1 94 ? 8.148 -6.404 -14.751 1.00 91.31 94 VAL A CA 1
ATOM 755 C C . VAL A 1 94 ? 7.882 -7.530 -13.758 1.00 91.31 94 VAL A C 1
ATOM 757 O O . VAL A 1 94 ? 7.911 -7.287 -12.560 1.00 91.31 94 VAL A O 1
ATOM 760 N N . GLY A 1 95 ? 7.724 -8.775 -14.220 1.00 88.88 95 GLY A N 1
ATOM 761 C CA . GLY A 1 95 ? 7.495 -9.918 -13.331 1.00 88.88 95 GLY A CA 1
ATOM 762 C C . GLY A 1 95 ? 8.612 -10.118 -12.300 1.00 88.88 95 GLY A C 1
ATOM 763 O O . GLY A 1 95 ? 8.335 -10.299 -11.120 1.00 88.88 95 GLY A O 1
ATOM 764 N N . ARG A 1 96 ? 9.884 -10.011 -12.711 1.00 88.44 96 ARG A N 1
ATOM 765 C CA . ARG A 1 96 ? 11.024 -10.084 -11.777 1.00 88.44 96 ARG A CA 1
ATOM 766 C C . ARG A 1 96 ? 11.075 -8.910 -10.809 1.00 88.44 96 ARG A C 1
ATOM 768 O O . ARG A 1 96 ? 11.508 -9.092 -9.680 1.00 88.44 96 ARG A O 1
ATOM 775 N N . HIS A 1 97 ? 10.710 -7.715 -11.257 1.00 85.81 97 HIS A N 1
ATOM 776 C CA . HIS A 1 97 ? 10.671 -6.541 -10.394 1.00 85.81 97 HIS A CA 1
ATOM 777 C C . HIS A 1 97 ? 9.566 -6.665 -9.352 1.00 85.81 97 HIS A C 1
ATOM 779 O O . HIS A 1 97 ? 9.859 -6.514 -8.177 1.00 85.81 97 HIS A O 1
ATOM 785 N N . MET A 1 98 ? 8.363 -7.074 -9.756 1.00 82.38 98 MET A N 1
ATOM 786 C CA . MET A 1 98 ? 7.251 -7.351 -8.843 1.00 82.38 98 MET A CA 1
ATOM 787 C C . MET A 1 98 ? 7.592 -8.452 -7.838 1.00 82.38 98 MET A C 1
ATOM 789 O O . MET A 1 98 ? 7.324 -8.297 -6.658 1.00 82.38 98 MET A O 1
ATOM 793 N N . ALA A 1 99 ? 8.266 -9.522 -8.269 1.00 81.62 99 ALA A N 1
ATOM 794 C CA . ALA A 1 99 ? 8.718 -10.586 -7.369 1.00 81.62 99 ALA A CA 1
ATOM 795 C C . ALA A 1 99 ? 9.811 -10.144 -6.373 1.00 81.62 99 ALA A C 1
ATOM 797 O O . ALA A 1 99 ? 10.062 -10.839 -5.394 1.00 81.62 99 ALA A O 1
ATOM 798 N N . ARG A 1 100 ? 10.502 -9.030 -6.649 1.00 80.56 100 ARG A N 1
ATOM 799 C CA . ARG A 1 100 ? 11.517 -8.432 -5.766 1.00 80.56 100 ARG A CA 1
ATOM 800 C C . ARG A 1 100 ? 10.961 -7.318 -4.897 1.00 80.56 100 ARG A C 1
ATOM 802 O O . ARG A 1 100 ? 11.647 -6.927 -3.956 1.00 80.56 100 ARG A O 1
ATOM 809 N N . LEU A 1 101 ? 9.789 -6.774 -5.232 1.00 73.62 101 LEU A N 1
ATOM 810 C CA . LEU A 1 101 ? 9.114 -5.865 -4.325 1.00 73.62 101 LEU A CA 1
ATOM 811 C C . LEU A 1 101 ? 8.831 -6.669 -3.056 1.00 73.62 101 LEU A C 1
ATOM 813 O O . LEU A 1 101 ? 8.281 -7.771 -3.161 1.00 73.62 101 LEU A O 1
ATOM 817 N N . PRO A 1 102 ? 9.264 -6.185 -1.882 1.00 66.31 102 PRO A N 1
ATOM 818 C CA . PRO A 1 102 ? 8.888 -6.834 -0.645 1.00 66.31 102 PRO A CA 1
ATOM 819 C C . PRO A 1 102 ? 7.364 -6.872 -0.635 1.00 66.31 102 PRO A C 1
ATOM 821 O O . PRO A 1 102 ? 6.720 -5.830 -0.756 1.00 66.31 102 PRO A O 1
ATOM 824 N N . MET A 1 103 ? 6.785 -8.073 -0.561 1.00 64.44 103 MET A N 1
ATOM 825 C CA . MET A 1 103 ? 5.377 -8.149 -0.207 1.00 64.44 103 MET A CA 1
ATOM 826 C C . MET A 1 103 ? 5.263 -7.461 1.144 1.00 64.44 103 MET A C 1
ATOM 828 O O . MET A 1 103 ? 6.007 -7.811 2.066 1.00 64.44 103 MET A O 1
ATOM 832 N N . GLU A 1 104 ? 4.401 -6.451 1.234 1.00 66.88 104 GLU A N 1
ATOM 833 C CA . GLU A 1 104 ? 4.117 -5.831 2.517 1.00 66.88 104 GLU A CA 1
ATOM 834 C C . GLU A 1 104 ? 3.776 -6.938 3.502 1.00 66.88 104 GLU A C 1
ATOM 836 O O . GLU A 1 104 ? 3.019 -7.869 3.196 1.00 66.88 104 GLU A O 1
ATOM 841 N N . SER A 1 105 ? 4.405 -6.882 4.674 1.00 75.50 105 SER A N 1
ATOM 842 C CA . SER A 1 105 ? 4.055 -7.831 5.713 1.00 75.50 105 SER A CA 1
ATOM 843 C C . SER A 1 105 ? 2.562 -7.683 6.004 1.00 75.50 105 SER A C 1
ATOM 845 O O . SER A 1 105 ? 2.002 -6.590 5.894 1.00 75.50 105 SER A O 1
ATOM 847 N N . VAL A 1 106 ? 1.909 -8.774 6.402 1.00 73.25 106 VAL A N 1
ATOM 848 C CA . VAL A 1 106 ? 0.493 -8.731 6.801 1.00 73.25 106 VAL A CA 1
ATOM 849 C C . VAL A 1 106 ? 0.259 -7.661 7.880 1.00 73.25 106 VAL A C 1
ATOM 851 O O . VAL A 1 106 ? -0.816 -7.075 7.935 1.00 73.25 106 VAL A O 1
ATOM 854 N N . GLU A 1 107 ? 1.274 -7.378 8.703 1.00 76.56 107 GLU A N 1
ATOM 855 C CA . GLU A 1 107 ? 1.251 -6.303 9.697 1.00 76.56 107 GLU A CA 1
ATOM 856 C C . GLU A 1 107 ? 1.303 -4.908 9.072 1.00 76.56 107 GLU A C 1
ATOM 858 O O . GLU A 1 107 ? 0.501 -4.050 9.417 1.00 76.56 107 GLU A O 1
ATOM 863 N N . THR A 1 108 ? 2.205 -4.686 8.115 1.00 78.62 108 THR A N 1
ATOM 864 C CA . THR A 1 108 ? 2.335 -3.408 7.401 1.00 78.62 108 THR A CA 1
ATOM 865 C C . THR A 1 108 ? 1.051 -3.069 6.652 1.00 78.62 108 THR A C 1
ATOM 867 O O . THR A 1 108 ? 0.562 -1.948 6.756 1.00 78.62 108 THR A O 1
ATOM 870 N N . LEU A 1 109 ? 0.462 -4.058 5.976 1.00 85.00 109 LEU A N 1
ATOM 871 C CA . LEU A 1 109 ? -0.812 -3.886 5.288 1.00 85.00 109 LEU A CA 1
ATOM 872 C C . LEU A 1 109 ? -1.941 -3.585 6.283 1.00 85.00 109 LEU A C 1
ATOM 874 O O . LEU A 1 109 ? -2.720 -2.663 6.069 1.00 85.00 109 LEU A O 1
ATOM 878 N N . ARG A 1 110 ? -2.009 -4.319 7.405 1.00 86.44 110 ARG A N 1
ATOM 879 C CA . ARG A 1 110 ? -2.987 -4.041 8.469 1.00 86.44 110 ARG A CA 1
ATOM 880 C C . ARG A 1 110 ? -2.857 -2.606 8.975 1.00 86.44 110 ARG A C 1
ATOM 882 O O . ARG A 1 110 ? -3.873 -1.944 9.153 1.00 86.44 110 ARG A O 1
ATOM 889 N N . GLN A 1 111 ? -1.634 -2.140 9.199 1.00 89.81 111 GLN A N 1
ATOM 890 C CA . GLN A 1 111 ? -1.371 -0.798 9.700 1.00 89.81 111 GLN A CA 1
ATOM 891 C C . GLN A 1 111 ? -1.783 0.278 8.688 1.00 89.81 111 GLN A C 1
ATOM 893 O O . GLN A 1 111 ? -2.481 1.218 9.059 1.00 89.81 111 GLN A O 1
ATOM 898 N N . SER A 1 112 ? -1.438 0.103 7.409 1.00 90.19 112 SER A N 1
ATOM 899 C CA . SER A 1 112 ? -1.844 1.030 6.347 1.00 90.19 112 SER A CA 1
ATOM 900 C C . SER A 1 112 ? -3.369 1.115 6.201 1.00 90.19 112 SER A C 1
ATOM 902 O O . SER A 1 112 ? -3.922 2.208 6.082 1.00 90.19 112 SER A O 1
ATOM 904 N N . GLU A 1 113 ? -4.071 -0.017 6.296 1.00 93.25 113 GLU A N 1
ATOM 905 C CA . GLU A 1 113 ? -5.538 -0.036 6.287 1.00 93.25 113 GLU A CA 1
ATOM 906 C C . GLU A 1 113 ? -6.129 0.682 7.512 1.00 93.25 113 GLU A C 1
ATOM 908 O O . GLU A 1 113 ? -7.080 1.450 7.375 1.00 93.25 113 GLU A O 1
ATOM 913 N N . LEU A 1 114 ? -5.559 0.498 8.710 1.00 95.44 114 LEU A N 1
ATOM 914 C CA . LEU A 1 114 ? -6.001 1.210 9.917 1.00 95.44 114 LEU A CA 1
ATOM 915 C C . LEU A 1 114 ? -5.837 2.732 9.785 1.00 95.44 114 LEU A C 1
ATOM 917 O O . LEU A 1 114 ? -6.754 3.469 10.151 1.00 95.44 114 LEU A O 1
ATOM 921 N N . GLU A 1 115 ? -4.724 3.194 9.215 1.00 94.69 115 GLU A N 1
ATOM 922 C CA . GLU A 1 115 ? -4.482 4.614 8.927 1.00 94.69 115 GLU A CA 1
ATOM 923 C C . GLU A 1 115 ? -5.493 5.167 7.911 1.00 94.69 115 GLU A C 1
ATOM 925 O O . GLU A 1 115 ? -6.040 6.257 8.095 1.00 94.69 115 GLU A O 1
ATOM 930 N N . GLY A 1 116 ? -5.810 4.398 6.865 1.00 94.12 116 GLY A N 1
ATOM 931 C CA . GLY A 1 116 ? -6.852 4.756 5.901 1.00 94.12 116 GLY A CA 1
ATOM 932 C C . GLY A 1 116 ? -8.235 4.887 6.547 1.00 94.12 116 GLY A C 1
ATOM 933 O O . GLY A 1 116 ? -8.987 5.820 6.240 1.00 94.12 116 GLY A O 1
ATOM 934 N N . LEU A 1 117 ? -8.562 3.996 7.488 1.00 96.56 117 LEU A N 1
ATOM 935 C CA . LEU A 1 117 ? -9.795 4.092 8.267 1.00 96.56 117 LEU A CA 1
ATOM 936 C C . LEU A 1 117 ? -9.805 5.336 9.163 1.00 96.56 117 LEU A C 1
ATOM 938 O O . LEU A 1 117 ? -10.835 6.002 9.212 1.00 96.56 117 LEU A O 1
ATOM 942 N N . ASP A 1 118 ? -8.691 5.701 9.806 1.00 97.25 118 ASP A N 1
ATOM 943 C CA . ASP A 1 118 ? -8.599 6.926 10.621 1.00 97.25 118 ASP A CA 1
ATOM 944 C C . ASP A 1 118 ? -8.921 8.183 9.796 1.00 97.25 118 ASP A C 1
ATOM 946 O O . ASP A 1 118 ? -9.704 9.037 10.222 1.00 97.25 118 ASP A O 1
ATOM 950 N N . VAL A 1 119 ? -8.394 8.270 8.570 1.00 97.12 119 VAL A N 1
ATOM 951 C CA . VAL A 1 119 ? -8.703 9.373 7.643 1.00 97.12 119 VAL A CA 1
ATOM 952 C C . VAL A 1 119 ? -10.197 9.411 7.301 1.00 97.12 119 VAL A C 1
ATOM 954 O O . VAL A 1 119 ? -10.812 10.482 7.307 1.00 97.12 119 VAL A O 1
ATOM 957 N N . ALA A 1 120 ? -10.803 8.253 7.031 1.00 93.69 120 ALA A N 1
ATOM 958 C CA . ALA A 1 120 ? -12.227 8.161 6.724 1.00 93.69 120 ALA A CA 1
ATOM 959 C C . ALA A 1 120 ? -13.111 8.559 7.920 1.00 93.69 120 ALA A C 1
ATOM 961 O O . ALA A 1 120 ? -14.138 9.215 7.735 1.00 93.69 120 ALA A O 1
ATOM 962 N N . GLU A 1 121 ? -12.712 8.210 9.145 1.00 96.44 121 GLU A N 1
ATOM 963 C CA . GLU A 1 121 ? -13.428 8.606 10.360 1.00 96.44 121 GLU A CA 1
ATOM 964 C C . GLU A 1 121 ? -13.448 10.126 10.539 1.00 96.44 121 GLU A C 1
ATOM 966 O O . GLU A 1 121 ? -14.513 10.705 10.778 1.00 96.44 121 GLU A O 1
ATOM 971 N N . VAL A 1 122 ? -12.294 10.779 10.364 1.00 97.31 122 VAL A N 1
ATOM 972 C CA . VAL A 1 122 ? -12.181 12.243 10.434 1.00 97.31 122 VAL A CA 1
ATOM 973 C C . VAL A 1 122 ? -13.065 12.903 9.376 1.00 97.31 122 VAL A C 1
ATOM 975 O O . VAL A 1 122 ? -13.811 13.829 9.693 1.00 97.31 122 VAL A O 1
ATOM 978 N N . ALA A 1 123 ? -13.053 12.391 8.142 1.00 96.00 123 ALA A N 1
ATOM 979 C CA . ALA A 1 123 ? -13.856 12.932 7.046 1.00 96.00 123 ALA A CA 1
ATOM 980 C C . ALA A 1 123 ? -15.376 12.836 7.288 1.00 96.00 123 ALA A C 1
ATOM 982 O O . ALA A 1 123 ? -16.145 13.648 6.769 1.00 96.00 123 ALA A O 1
ATOM 983 N N . LEU A 1 124 ? -15.834 11.852 8.069 1.00 96.56 124 LEU A N 1
ATOM 984 C CA . LEU A 1 124 ? -17.253 11.667 8.385 1.00 96.56 124 LEU A CA 1
ATOM 985 C C . LEU A 1 124 ? -17.711 12.437 9.633 1.00 96.56 124 LEU A C 1
ATOM 987 O O . LEU A 1 124 ? -18.917 12.619 9.814 1.00 96.56 124 LEU A O 1
ATOM 991 N N . ALA A 1 125 ? -16.786 12.901 10.477 1.00 95.38 125 ALA A N 1
ATOM 992 C CA . ALA A 1 125 ? -17.092 13.451 11.797 1.00 95.38 125 ALA A CA 1
ATOM 993 C C . ALA A 1 125 ? -18.098 14.616 11.763 1.00 95.38 125 ALA A C 1
ATOM 995 O O . ALA A 1 125 ? -19.044 14.637 12.552 1.00 95.38 125 ALA A O 1
ATOM 996 N N . ASP A 1 126 ? -17.941 15.559 10.829 1.00 96.94 126 ASP A N 1
ATOM 997 C CA . ASP A 1 126 ? -18.845 16.712 10.706 1.00 96.94 126 ASP A CA 1
ATOM 998 C C . ASP A 1 126 ? -20.269 16.308 10.327 1.00 96.94 126 ASP A C 1
ATOM 1000 O O . ASP A 1 126 ? -21.236 16.784 10.920 1.00 96.94 126 ASP A O 1
ATOM 1004 N N . ARG A 1 127 ? -20.407 15.382 9.377 1.00 97.25 127 ARG A N 1
ATOM 1005 C CA . ARG A 1 127 ? -21.714 14.898 8.914 1.00 97.25 127 ARG A CA 1
ATOM 1006 C C . ARG A 1 127 ? -22.435 14.107 10.000 1.00 97.25 127 ARG A C 1
ATOM 1008 O O . ARG A 1 127 ? -23.642 14.251 10.169 1.00 97.25 127 ARG A O 1
ATOM 1015 N N . ILE A 1 128 ? -21.693 13.325 10.783 1.00 97.38 128 ILE A N 1
ATOM 1016 C CA . ILE A 1 128 ? -22.239 12.601 11.937 1.00 97.38 128 ILE A CA 1
ATOM 1017 C C . ILE A 1 128 ? -22.751 13.578 12.996 1.00 97.38 128 ILE A C 1
ATOM 1019 O O . ILE A 1 128 ? -23.863 13.400 13.487 1.00 97.38 128 ILE A O 1
ATOM 1023 N N . ARG A 1 129 ? -21.993 14.642 13.308 1.00 96.81 129 ARG A N 1
ATOM 1024 C CA . ARG A 1 129 ? -22.439 15.698 14.237 1.00 96.81 129 ARG A CA 1
ATOM 1025 C C . ARG A 1 129 ? -23.728 16.384 13.782 1.00 96.81 129 ARG A C 1
ATOM 1027 O O . ARG A 1 129 ? -24.517 16.804 14.619 1.00 96.81 129 ARG A O 1
ATOM 1034 N N . GLN A 1 130 ? -23.945 16.475 12.474 1.00 96.94 130 GLN A N 1
ATOM 1035 C CA . GLN A 1 130 ? -25.157 17.039 11.871 1.00 96.94 130 GLN A CA 1
ATOM 1036 C C . GLN A 1 130 ? -26.331 16.045 11.810 1.00 96.94 130 GLN A C 1
ATOM 1038 O O . GLN A 1 130 ? -27.407 16.405 11.342 1.00 96.94 130 GLN A O 1
ATOM 1043 N N . GLY A 1 131 ? -26.150 14.805 12.278 1.00 96.31 131 GLY A N 1
ATOM 1044 C CA . GLY A 1 131 ? -27.197 13.783 12.286 1.00 96.31 131 GLY A CA 1
ATOM 1045 C C . GLY A 1 131 ? -27.411 13.081 10.942 1.00 96.31 131 GLY A C 1
ATOM 1046 O O . GLY A 1 131 ? -28.458 12.468 10.740 1.00 96.31 131 GLY A O 1
ATOM 1047 N N . ASP A 1 132 ? -26.446 13.139 10.018 1.00 97.88 132 ASP A N 1
ATOM 1048 C CA . ASP A 1 132 ? -26.518 12.402 8.753 1.00 97.88 132 ASP A CA 1
ATOM 1049 C C . ASP A 1 132 ? -26.466 10.886 9.014 1.00 97.88 132 ASP A C 1
ATOM 1051 O O . ASP A 1 132 ? -25.417 10.301 9.302 1.00 97.88 132 ASP A O 1
ATOM 1055 N N . THR A 1 133 ? -27.618 10.231 8.876 1.00 97.31 133 THR A N 1
ATOM 1056 C CA . THR A 1 133 ? -27.785 8.796 9.132 1.00 97.31 133 THR A CA 1
ATOM 1057 C C . THR A 1 133 ? -26.935 7.924 8.211 1.00 97.31 133 THR A C 1
ATOM 1059 O O . THR A 1 133 ? -26.466 6.868 8.637 1.00 97.31 133 THR A O 1
ATOM 1062 N N . ARG A 1 134 ? -26.646 8.372 6.982 1.00 97.06 134 ARG A N 1
ATOM 1063 C CA . ARG A 1 134 ? -25.771 7.640 6.051 1.00 97.06 134 ARG A CA 1
ATOM 1064 C C . ARG A 1 134 ? -24.314 7.714 6.493 1.00 97.06 134 ARG A C 1
ATOM 1066 O O . ARG A 1 134 ? -23.578 6.743 6.327 1.00 97.06 134 ARG A O 1
ATOM 1073 N N . ALA A 1 135 ? -23.892 8.846 7.057 1.00 96.94 135 ALA A N 1
ATOM 1074 C CA . ALA A 1 135 ? -22.553 8.993 7.624 1.00 96.94 135 ALA A CA 1
ATOM 1075 C C . ALA A 1 135 ? -22.383 8.141 8.893 1.00 96.94 135 ALA A C 1
ATOM 1077 O O . ALA A 1 135 ? -21.342 7.511 9.071 1.00 96.94 135 ALA A O 1
ATOM 1078 N N . ILE A 1 136 ? -23.423 8.054 9.727 1.00 97.38 136 ILE A N 1
ATOM 1079 C CA . ILE A 1 136 ? -23.448 7.181 10.911 1.00 97.38 136 ILE A CA 1
ATOM 1080 C C . ILE A 1 136 ? -23.345 5.705 10.503 1.00 97.38 136 ILE A C 1
ATOM 1082 O O . ILE A 1 136 ? -22.527 4.969 11.051 1.00 97.38 136 ILE A O 1
ATOM 1086 N N . GLU A 1 137 ? -24.115 5.266 9.506 1.00 98.12 137 GLU A N 1
ATOM 1087 C CA . GLU A 1 137 ? -24.038 3.887 9.009 1.00 98.12 137 GLU A CA 1
ATOM 1088 C C . GLU A 1 137 ? -22.645 3.561 8.438 1.00 98.12 137 GLU A C 1
ATOM 1090 O O . GLU A 1 137 ? -22.089 2.492 8.702 1.00 98.12 137 GLU A O 1
ATOM 1095 N N . ALA A 1 138 ? -22.048 4.492 7.687 1.00 96.94 138 ALA A N 1
ATOM 1096 C CA . ALA A 1 138 ? -20.684 4.348 7.183 1.00 96.94 138 ALA A CA 1
ATOM 1097 C C . ALA A 1 138 ? -19.657 4.244 8.325 1.00 96.94 138 ALA A C 1
ATOM 1099 O O . ALA A 1 138 ? -18.781 3.380 8.280 1.00 96.94 138 ALA A O 1
ATOM 1100 N N . MET A 1 139 ? -19.807 5.052 9.378 1.00 97.75 139 MET A N 1
ATOM 1101 C CA . MET A 1 139 ? -18.967 4.984 10.576 1.00 97.75 139 MET A CA 1
ATOM 1102 C C . MET A 1 139 ? -19.074 3.625 11.272 1.00 97.75 139 MET A C 1
ATOM 1104 O O . MET A 1 139 ? -18.054 3.040 11.626 1.00 97.75 139 MET A O 1
ATOM 1108 N N . LEU A 1 140 ? -20.279 3.065 11.412 1.00 97.50 140 LEU A N 1
ATOM 1109 C CA . LEU A 1 140 ? -20.457 1.731 11.997 1.00 97.50 140 LEU A CA 1
ATOM 1110 C C . LEU A 1 140 ? -19.735 0.644 11.186 1.00 97.50 140 LEU A C 1
ATOM 1112 O O . LEU A 1 140 ? -19.097 -0.234 11.766 1.00 97.50 140 LEU A O 1
ATOM 1116 N N . LYS A 1 141 ? -19.768 0.724 9.849 1.00 97.06 141 LYS A N 1
ATOM 1117 C CA . LYS A 1 141 ? -19.032 -0.201 8.967 1.00 97.06 141 LYS A CA 1
ATOM 1118 C C . LYS A 1 141 ? -17.518 -0.058 9.122 1.00 97.06 141 LYS A C 1
ATOM 1120 O O . LYS A 1 141 ? -16.825 -1.071 9.194 1.00 97.06 141 LYS A O 1
ATOM 1125 N N . ILE A 1 142 ? -17.016 1.174 9.226 1.00 96.81 142 ILE A N 1
ATOM 1126 C CA . ILE A 1 142 ? -15.596 1.456 9.488 1.00 96.81 142 ILE A CA 1
ATOM 1127 C C . ILE A 1 142 ? -15.169 0.858 10.832 1.00 96.81 142 ILE A C 1
ATOM 1129 O O . ILE A 1 142 ? -14.201 0.100 10.886 1.00 96.81 142 ILE A O 1
ATOM 1133 N N . LYS A 1 143 ? -15.930 1.109 11.905 1.00 96.69 143 LYS A N 1
ATOM 1134 C CA . LYS A 1 143 ? -15.647 0.553 13.238 1.00 96.69 143 LYS A CA 1
ATOM 1135 C C . LYS A 1 143 ? -15.676 -0.973 13.243 1.00 96.69 143 LYS A C 1
ATOM 1137 O O . LYS A 1 143 ? -14.789 -1.595 13.825 1.00 96.69 143 LYS A O 1
ATOM 1142 N N . HIS A 1 144 ? -16.634 -1.578 12.542 1.00 95.81 144 HIS A N 1
ATOM 1143 C CA . HIS A 1 144 ? -16.689 -3.026 12.368 1.00 95.81 144 HIS A CA 1
ATOM 1144 C C . HIS A 1 144 ? -15.449 -3.565 11.639 1.00 95.81 144 HIS A C 1
ATOM 1146 O O . HIS A 1 144 ? -14.861 -4.559 12.065 1.00 95.81 144 HIS A O 1
ATOM 1152 N N . HIS A 1 145 ? -15.008 -2.904 10.566 1.00 95.25 145 HIS A N 1
ATOM 1153 C CA . HIS A 1 145 ? -13.807 -3.317 9.845 1.00 95.25 145 HIS A CA 1
ATOM 1154 C C . HIS A 1 145 ? -12.549 -3.200 10.716 1.00 95.25 145 HIS A C 1
ATOM 1156 O O . HIS A 1 145 ? -11.766 -4.148 10.787 1.00 95.25 145 HIS A O 1
ATOM 1162 N N . ARG A 1 146 ? -12.418 -2.099 11.466 1.00 95.94 146 ARG A N 1
ATOM 1163 C CA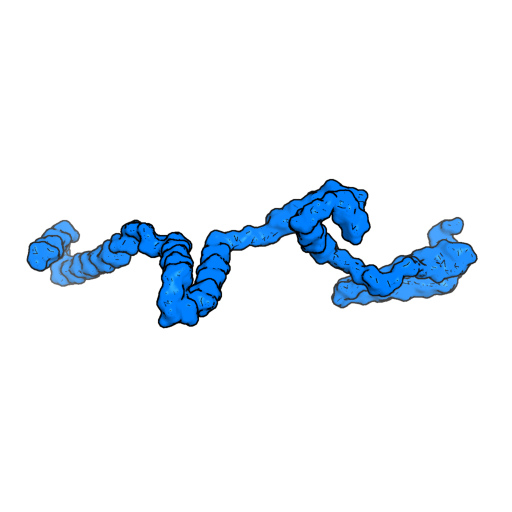 . ARG A 1 146 ? -11.322 -1.876 12.417 1.00 95.94 146 ARG A CA 1
ATOM 1164 C C . ARG A 1 146 ? -11.243 -2.991 13.457 1.00 95.94 146 ARG A C 1
ATOM 1166 O O . ARG A 1 146 ? -10.185 -3.583 13.633 1.00 95.94 146 ARG A O 1
ATOM 1173 N N . ALA A 1 147 ? -12.371 -3.335 14.077 1.00 93.94 147 ALA A N 1
ATOM 1174 C CA . ALA A 1 147 ? -12.449 -4.405 15.070 1.00 93.94 147 ALA A CA 1
ATOM 1175 C C . ALA A 1 147 ? -12.060 -5.785 14.504 1.00 93.94 147 ALA A C 1
ATOM 1177 O O . ALA A 1 147 ? -11.490 -6.609 15.218 1.00 93.94 147 ALA A O 1
ATOM 1178 N N . ARG A 1 148 ? -12.298 -6.043 13.209 1.00 90.75 148 ARG A N 1
ATOM 1179 C CA . ARG A 1 148 ? -11.813 -7.263 12.539 1.00 90.75 148 ARG A CA 1
ATOM 1180 C C . ARG A 1 148 ? -10.306 -7.232 12.298 1.00 90.75 148 ARG A C 1
ATOM 1182 O O . ARG A 1 148 ? -9.646 -8.243 12.529 1.00 90.75 148 ARG A O 1
ATOM 1189 N N . LEU A 1 149 ? -9.761 -6.097 11.857 1.00 91.19 149 LEU A N 1
ATOM 1190 C CA . LEU A 1 149 ? -8.321 -5.934 11.634 1.00 91.19 149 LEU A CA 1
ATOM 1191 C C . LEU A 1 149 ? -7.526 -6.075 12.939 1.00 91.19 149 LEU A C 1
ATOM 1193 O O . LEU A 1 149 ? -6.491 -6.740 12.942 1.00 91.19 149 LEU A O 1
ATOM 1197 N N . THR A 1 150 ? -8.044 -5.530 14.044 1.00 89.94 150 THR A N 1
ATOM 1198 C CA . THR A 1 150 ? -7.432 -5.610 15.381 1.00 89.94 150 THR A CA 1
ATOM 1199 C C . THR A 1 150 ? -7.784 -6.880 16.155 1.00 89.94 150 THR A C 1
ATOM 1201 O O . THR A 1 150 ? -7.294 -7.064 17.264 1.00 89.94 150 THR A O 1
ATOM 1204 N N . ARG A 1 151 ? -8.615 -7.764 15.582 1.00 86.94 151 ARG A N 1
ATOM 1205 C CA . ARG A 1 151 ? -9.110 -8.997 16.222 1.00 86.94 151 ARG A CA 1
ATOM 1206 C C . ARG A 1 151 ? -9.859 -8.768 17.540 1.00 86.94 151 ARG A C 1
ATOM 1208 O O . ARG A 1 151 ? -9.918 -9.661 18.373 1.00 86.94 151 ARG A O 1
ATOM 1215 N N . LEU A 1 152 ? -10.489 -7.608 17.709 1.00 86.50 152 LEU A N 1
ATOM 1216 C CA . LEU A 1 152 ? -11.295 -7.302 18.893 1.00 86.50 152 LEU A CA 1
ATOM 1217 C C . LEU A 1 152 ? -12.493 -8.258 19.063 1.00 86.50 152 LEU A C 1
ATOM 1219 O O . LEU A 1 152 ? -12.966 -8.449 20.173 1.00 86.50 152 LEU A O 1
ATOM 1223 N N . TYR A 1 153 ? -12.971 -8.863 17.972 1.00 84.19 153 TYR A N 1
ATOM 1224 C CA . TYR A 1 153 ? -14.036 -9.876 17.996 1.00 84.19 153 TYR A CA 1
ATOM 1225 C C . TYR A 1 153 ? -13.549 -11.302 18.295 1.00 84.19 153 TYR A C 1
ATOM 1227 O O . TYR A 1 153 ? -14.357 -12.225 18.288 1.00 84.19 153 TYR A O 1
ATOM 1235 N N . ASP A 1 154 ? -12.243 -11.523 18.452 1.00 83.19 154 ASP A N 1
ATOM 1236 C CA . ASP A 1 154 ? -11.712 -12.858 18.717 1.00 83.19 154 ASP A CA 1
ATOM 1237 C C . ASP A 1 154 ? -11.776 -13.130 20.229 1.00 83.19 154 ASP A C 1
ATOM 1239 O O . ASP A 1 154 ? -10.920 -12.683 20.996 1.00 83.1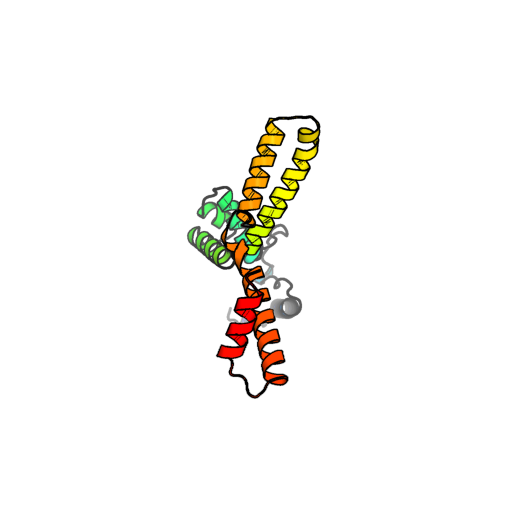9 154 ASP A O 1
ATOM 1243 N N . ASP A 1 155 ? -12.794 -13.881 20.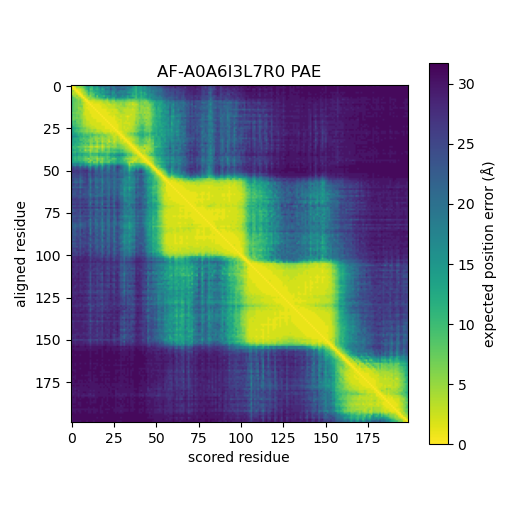662 1.00 61.22 155 ASP A N 1
ATOM 1244 C CA . ASP A 1 155 ? -13.053 -14.248 22.070 1.00 61.22 155 ASP A CA 1
ATOM 1245 C C . ASP A 1 155 ? -11.888 -15.013 22.739 1.00 61.22 155 ASP A C 1
ATOM 1247 O O . ASP A 1 155 ? -11.863 -15.230 23.951 1.00 61.22 155 ASP A O 1
ATOM 1251 N N . ARG A 1 156 ? -10.876 -15.417 21.963 1.00 57.34 156 ARG A N 1
ATOM 1252 C CA . ARG A 1 156 ? -9.688 -16.142 22.435 1.00 57.34 156 ARG A CA 1
ATOM 1253 C C . ARG A 1 156 ? -8.703 -15.286 23.231 1.00 57.34 156 ARG A C 1
ATOM 1255 O O . ARG A 1 156 ? -7.800 -15.842 23.851 1.00 57.34 156 ARG A O 1
ATOM 1262 N N . LEU A 1 157 ? -8.847 -13.961 23.226 1.00 53.62 157 LEU A N 1
ATOM 1263 C CA . LEU A 1 157 ? -7.936 -13.049 23.932 1.00 53.62 157 LEU A CA 1
ATOM 1264 C C . LEU A 1 157 ? -8.324 -12.783 25.398 1.00 53.62 157 LEU A C 1
ATOM 1266 O O . LEU A 1 157 ? -7.589 -12.090 26.093 1.00 53.62 157 LEU A O 1
ATOM 1270 N N . SER A 1 158 ? -9.418 -13.370 25.897 1.00 50.25 158 SER A N 1
ATOM 1271 C CA . SER A 1 158 ? -9.922 -13.116 27.257 1.00 50.25 158 SER A CA 1
ATOM 1272 C C . SER A 1 158 ? -9.342 -14.015 28.364 1.00 50.25 158 SER A C 1
ATOM 1274 O O . SER A 1 158 ? -9.689 -13.813 29.520 1.00 50.25 158 SER A O 1
ATOM 1276 N N . VAL A 1 159 ? -8.501 -15.016 28.069 1.00 52.28 159 VAL A N 1
ATOM 1277 C CA . VAL A 1 159 ? -8.120 -16.032 29.086 1.00 52.28 159 VAL A CA 1
ATOM 1278 C C . VAL A 1 159 ? -6.621 -16.051 29.416 1.00 52.28 159 VAL A C 1
ATOM 1280 O O . VAL A 1 159 ? -6.223 -16.506 30.485 1.00 52.28 159 VAL A O 1
ATOM 1283 N N . THR A 1 160 ? -5.752 -15.527 28.550 1.00 50.94 160 THR A N 1
ATOM 1284 C CA . THR A 1 160 ? -4.300 -15.720 28.725 1.00 50.94 160 THR A CA 1
ATOM 1285 C C . THR A 1 160 ? -3.692 -14.845 29.827 1.00 50.94 160 THR A C 1
ATOM 1287 O O . THR A 1 160 ? -2.761 -15.283 30.500 1.00 50.94 160 THR A O 1
ATOM 1290 N N . SER A 1 161 ? -4.207 -13.632 30.050 1.00 52.28 161 SER A N 1
ATOM 1291 C CA . SER A 1 161 ? -3.657 -12.720 31.065 1.00 52.28 161 SER A CA 1
ATOM 1292 C C . SER A 1 161 ? -3.983 -13.145 32.498 1.00 52.28 161 SER A C 1
ATOM 1294 O O . SER A 1 161 ? -3.121 -13.021 33.367 1.00 52.28 161 SER A O 1
ATOM 1296 N N . ASP A 1 162 ? -5.168 -13.712 32.737 1.00 51.78 162 ASP A N 1
ATOM 1297 C CA . ASP A 1 162 ? -5.577 -14.122 34.087 1.00 51.78 162 ASP A CA 1
ATOM 1298 C C . ASP A 1 162 ? -4.899 -15.426 34.521 1.00 51.78 162 ASP A C 1
ATOM 1300 O O . ASP A 1 162 ? -4.442 -15.542 35.659 1.00 51.78 162 ASP A O 1
ATOM 1304 N N . VAL A 1 163 ? -4.714 -16.383 33.604 1.00 56.66 163 VAL A N 1
ATOM 1305 C CA . VAL A 1 163 ? -4.046 -17.656 33.930 1.00 56.66 163 VAL A CA 1
ATOM 1306 C C . VAL A 1 163 ? -2.572 -17.439 34.291 1.00 56.66 163 VAL A C 1
ATOM 1308 O O . VAL A 1 163 ? -2.067 -18.072 35.216 1.00 56.66 163 VAL A O 1
ATOM 1311 N N . SER A 1 164 ? -1.868 -16.519 33.620 1.00 55.34 164 SER A N 1
ATOM 1312 C CA . SER A 1 164 ? -0.459 -16.241 33.943 1.00 55.34 164 SER A CA 1
ATOM 1313 C C . SER A 1 164 ? -0.268 -15.620 35.329 1.00 55.34 164 SER A C 1
ATOM 1315 O O . SER A 1 164 ? 0.686 -15.981 36.018 1.00 55.34 164 SER A O 1
ATOM 1317 N N . LEU A 1 165 ? -1.161 -14.728 35.772 1.00 61.41 165 LEU A N 1
ATOM 1318 C CA . LEU A 1 165 ? -1.033 -14.098 37.089 1.00 61.41 165 LEU A CA 1
ATOM 1319 C C . LEU A 1 165 ? -1.302 -15.098 38.224 1.00 61.41 165 LEU A C 1
ATOM 1321 O O . LEU A 1 165 ? -0.533 -15.158 39.184 1.00 61.41 165 LEU A O 1
ATOM 1325 N N . VAL A 1 166 ? -2.333 -15.936 38.074 1.00 67.88 166 VAL A N 1
ATOM 1326 C CA . VAL A 1 166 ? -2.702 -16.956 39.069 1.00 67.88 166 VAL A CA 1
ATOM 1327 C C . VAL A 1 166 ? -1.595 -18.002 39.234 1.00 67.88 166 VAL A C 1
ATOM 1329 O O . VAL A 1 166 ? -1.256 -18.370 40.360 1.00 67.88 166 VAL A O 1
ATOM 1332 N N . VAL A 1 167 ? -0.964 -18.440 38.138 1.00 70.31 167 VAL A N 1
ATOM 1333 C CA . VAL A 1 167 ? 0.161 -19.393 38.197 1.00 70.31 167 VAL A CA 1
ATOM 1334 C C . VAL A 1 167 ? 1.372 -18.787 38.918 1.00 70.31 167 VAL A C 1
ATOM 1336 O O . VAL A 1 167 ? 1.978 -19.441 39.762 1.00 70.31 167 VAL A O 1
ATOM 1339 N N . VAL A 1 168 ? 1.717 -17.524 38.655 1.00 73.94 168 VAL A N 1
ATOM 1340 C CA . VAL A 1 168 ? 2.852 -16.869 39.331 1.00 73.94 168 VAL A CA 1
ATOM 1341 C C . VAL A 1 168 ? 2.581 -16.678 40.825 1.00 73.94 168 VAL A C 1
ATOM 1343 O O . VAL A 1 168 ? 3.472 -16.907 41.645 1.00 73.94 168 VAL A O 1
ATOM 1346 N N . GLN A 1 169 ? 1.360 -16.298 41.202 1.00 74.50 169 GLN A N 1
ATOM 1347 C CA . GLN A 1 169 ? 0.982 -16.107 42.604 1.00 74.50 169 GLN A CA 1
ATOM 1348 C C . GLN A 1 169 ? 0.981 -17.424 43.386 1.00 74.50 169 GLN A C 1
ATOM 1350 O O . GLN A 1 169 ? 1.567 -17.488 44.464 1.00 74.50 169 GLN A O 1
ATOM 1355 N N . THR A 1 170 ? 0.400 -18.486 42.824 1.00 75.38 170 THR A N 1
ATOM 1356 C CA . THR A 1 170 ? 0.368 -19.816 43.458 1.00 75.38 170 THR A CA 1
ATOM 1357 C C . THR A 1 170 ? 1.762 -20.416 43.607 1.00 75.38 170 THR A C 1
ATOM 1359 O O . THR A 1 170 ? 2.094 -20.906 44.685 1.00 75.38 170 THR A O 1
ATOM 1362 N N . VAL A 1 171 ? 2.626 -20.310 42.591 1.00 80.00 171 VAL A N 1
ATOM 1363 C CA . VAL A 1 171 ? 4.025 -20.769 42.684 1.00 80.00 171 VAL A CA 1
ATOM 1364 C C . VAL A 1 171 ? 4.796 -19.980 43.745 1.00 80.00 171 VA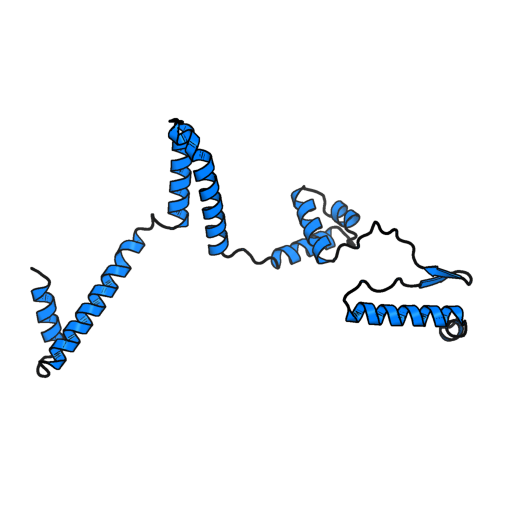L A C 1
ATOM 1366 O O . VAL A 1 171 ? 5.534 -20.568 44.534 1.00 80.00 171 VAL A O 1
ATOM 1369 N N . THR A 1 172 ? 4.597 -18.662 43.810 1.00 81.44 172 THR A N 1
ATOM 1370 C CA . THR A 1 172 ? 5.264 -17.805 44.802 1.00 81.44 172 THR A CA 1
ATOM 1371 C C . THR A 1 172 ? 4.799 -18.127 46.224 1.00 81.44 172 THR A C 1
ATOM 1373 O O . THR A 1 172 ? 5.630 -18.288 47.115 1.00 81.44 172 THR A O 1
ATOM 1376 N N . ALA A 1 173 ? 3.489 -18.283 46.435 1.00 81.12 173 ALA A N 1
ATOM 1377 C CA . ALA A 1 173 ? 2.916 -18.664 47.724 1.00 81.12 173 ALA A CA 1
ATOM 1378 C C . ALA A 1 173 ? 3.383 -20.060 48.166 1.00 81.12 173 ALA A C 1
ATOM 1380 O O . ALA A 1 173 ? 3.776 -20.243 49.317 1.00 81.12 173 ALA A O 1
ATOM 1381 N N . THR A 1 174 ? 3.439 -21.015 47.232 1.00 81.12 174 THR A N 1
ATOM 1382 C CA . THR A 1 174 ? 3.948 -22.371 47.487 1.00 81.12 174 THR A CA 1
ATOM 1383 C C . THR A 1 174 ? 5.419 -22.337 47.903 1.00 81.12 174 THR A C 1
ATOM 1385 O O . THR A 1 174 ? 5.798 -22.936 48.907 1.00 81.12 174 THR A O 1
ATOM 1388 N N . ALA A 1 175 ? 6.256 -21.585 47.180 1.00 82.31 175 ALA A N 1
ATOM 1389 C CA . ALA A 1 175 ? 7.671 -21.432 47.510 1.00 82.31 175 ALA A CA 1
ATOM 1390 C C . ALA A 1 175 ? 7.888 -20.761 48.878 1.00 82.31 175 ALA A C 1
ATOM 1392 O O . ALA A 1 175 ? 8.800 -21.138 49.615 1.00 82.31 175 ALA A O 1
ATOM 1393 N N . GLN A 1 176 ? 7.049 -19.785 49.232 1.00 83.31 176 GLN A N 1
ATOM 1394 C CA . GLN A 1 176 ? 7.105 -19.106 50.524 1.00 83.31 176 GLN A CA 1
ATOM 1395 C C . GLN A 1 176 ? 6.745 -20.061 51.673 1.00 83.31 176 GLN A C 1
ATOM 1397 O O . GLN A 1 176 ? 7.459 -20.093 52.673 1.00 83.31 176 GLN A O 1
ATOM 1402 N N . LEU A 1 177 ? 5.688 -20.862 51.508 1.00 82.50 177 LEU A N 1
ATOM 1403 C CA . LEU A 1 177 ? 5.221 -21.819 52.514 1.00 82.50 177 LEU A CA 1
ATOM 1404 C C . LEU A 1 177 ? 6.209 -22.967 52.727 1.00 82.50 177 LEU A C 1
ATOM 1406 O O . LEU A 1 177 ? 6.523 -23.279 53.868 1.00 82.50 177 LEU A O 1
ATOM 1410 N N . LEU A 1 178 ? 6.789 -23.525 51.662 1.00 84.50 178 LEU A N 1
ATOM 1411 C CA . LEU A 1 178 ? 7.839 -24.549 51.782 1.00 84.50 178 LEU A CA 1
ATOM 1412 C C . LEU A 1 178 ? 9.107 -24.010 52.457 1.00 84.50 178 LEU A C 1
ATOM 1414 O O . LEU A 1 178 ? 9.831 -24.745 53.123 1.00 84.50 178 LEU A O 1
ATOM 1418 N N . LYS A 1 179 ? 9.390 -22.712 52.301 1.00 86.00 179 LYS A N 1
ATOM 1419 C CA . LYS A 1 179 ? 10.520 -22.061 52.970 1.00 86.00 179 LYS A CA 1
ATOM 1420 C C . LYS A 1 179 ? 10.283 -21.884 54.473 1.00 86.00 179 LYS A C 1
ATOM 1422 O O . LYS A 1 179 ? 11.248 -21.924 55.232 1.00 86.00 179 LYS A O 1
ATOM 1427 N N . THR A 1 180 ? 9.042 -21.649 54.901 1.00 88.31 180 THR A N 1
ATOM 1428 C CA . THR A 1 180 ? 8.685 -21.495 56.322 1.00 88.31 180 THR A CA 1
ATOM 1429 C C . THR A 1 180 ? 8.354 -22.822 57.004 1.00 88.31 180 THR A C 1
ATOM 1431 O O . THR A 1 180 ? 8.548 -22.927 58.211 1.00 88.31 180 THR A O 1
ATOM 1434 N N . HIS A 1 181 ? 7.911 -23.817 56.231 1.00 85.62 181 HIS A N 1
ATOM 1435 C CA . HIS A 1 181 ? 7.502 -25.155 56.663 1.00 85.62 181 HIS A CA 1
ATOM 1436 C C . HIS A 1 181 ? 8.192 -26.233 55.809 1.00 85.62 181 HIS A C 1
ATOM 1438 O O . HIS A 1 181 ? 7.556 -26.843 54.946 1.00 85.62 181 HIS A O 1
ATOM 1444 N N . PRO A 1 182 ? 9.506 -26.463 55.995 1.00 84.69 182 PRO A N 1
ATOM 1445 C CA . PRO A 1 182 ? 10.264 -27.438 55.206 1.00 84.69 182 PRO A CA 1
ATOM 1446 C C . PRO A 1 182 ? 9.814 -28.893 55.416 1.00 84.69 182 PRO A C 1
ATOM 1448 O O . PRO A 1 182 ? 10.189 -29.769 54.642 1.00 84.69 182 PRO A O 1
ATOM 1451 N N . GLU A 1 183 ? 9.045 -29.161 56.470 1.00 89.50 183 GLU A N 1
ATOM 1452 C CA . GLU A 1 183 ? 8.416 -30.447 56.761 1.00 89.50 183 GLU A CA 1
ATOM 1453 C C . GLU A 1 183 ? 7.225 -30.774 55.852 1.00 89.50 183 GLU A C 1
ATOM 1455 O O . GLU A 1 183 ? 6.849 -31.942 55.762 1.00 89.50 183 GLU A O 1
ATOM 1460 N N . MET A 1 184 ? 6.638 -29.771 55.190 1.00 84.19 184 MET A N 1
ATOM 1461 C CA . MET A 1 184 ? 5.481 -29.955 54.318 1.00 84.19 184 MET A CA 1
ATOM 1462 C C . MET A 1 184 ? 5.900 -30.356 52.904 1.00 84.19 184 MET A C 1
ATOM 1464 O O . MET A 1 184 ? 6.871 -29.851 52.337 1.00 84.19 184 MET A O 1
ATOM 1468 N N . THR A 1 185 ? 5.113 -31.236 52.301 1.00 87.56 185 THR A N 1
ATOM 1469 C CA . THR A 1 185 ? 5.228 -31.595 50.885 1.00 87.56 185 THR A CA 1
ATOM 1470 C C . THR A 1 185 ? 4.526 -30.568 49.991 1.00 87.56 185 THR A C 1
ATOM 1472 O O . THR A 1 185 ? 3.669 -29.798 50.432 1.00 87.56 185 THR A O 1
ATOM 1475 N N . VAL A 1 186 ? 4.879 -30.546 48.702 1.00 79.62 186 VAL A N 1
ATOM 1476 C CA . VAL A 1 186 ? 4.281 -29.625 47.716 1.00 79.62 186 VAL A CA 1
ATOM 1477 C C . VAL A 1 186 ? 2.768 -29.849 47.612 1.00 79.62 186 VAL A C 1
ATOM 1479 O O . VAL A 1 186 ? 2.006 -28.890 47.508 1.00 79.62 186 VAL A O 1
ATOM 1482 N N . GLU A 1 187 ? 2.329 -31.104 47.689 1.00 81.44 187 GLU A N 1
ATOM 1483 C CA . GLU A 1 187 ? 0.928 -31.514 47.634 1.00 81.44 187 GLU A CA 1
ATOM 1484 C C . GLU A 1 187 ? 0.122 -31.022 48.846 1.00 81.44 187 GLU A C 1
ATOM 1486 O O . GLU A 1 187 ? -1.018 -30.584 48.688 1.00 81.44 187 GLU A O 1
ATOM 1491 N N . GLU A 1 188 ? 0.712 -31.034 50.044 1.00 81.75 188 GLU A N 1
ATOM 1492 C CA . GLU A 1 188 ? 0.073 -30.516 51.261 1.00 81.75 188 GLU A CA 1
ATOM 1493 C C . GLU A 1 188 ? -0.081 -28.992 51.208 1.00 81.75 188 GLU A C 1
ATOM 1495 O O . GLU A 1 188 ? -1.145 -28.464 51.530 1.00 81.75 188 GLU A O 1
ATOM 1500 N N . VAL A 1 189 ? 0.944 -28.281 50.728 1.00 81.31 189 VAL A N 1
ATOM 1501 C CA . VAL A 1 189 ? 0.902 -26.821 50.543 1.00 81.31 189 VAL A CA 1
ATOM 1502 C C . VAL A 1 189 ? -0.115 -26.422 49.468 1.00 81.31 189 VAL A C 1
ATOM 1504 O O . VAL A 1 189 ? -0.894 -25.486 49.665 1.00 81.31 189 VAL A O 1
ATOM 1507 N N . ALA A 1 190 ? -0.158 -27.151 48.350 1.00 77.94 190 ALA A N 1
ATOM 1508 C CA . ALA A 1 190 ? -1.156 -26.942 47.304 1.00 77.94 190 ALA A CA 1
ATOM 1509 C C . ALA A 1 190 ? -2.582 -27.186 47.827 1.00 77.94 190 ALA A C 1
ATOM 1511 O O . ALA A 1 190 ? -3.492 -26.428 47.496 1.00 77.94 190 ALA A O 1
ATOM 1512 N N . GLY A 1 191 ? -2.773 -28.192 48.687 1.00 80.06 191 GLY A N 1
ATOM 1513 C CA . GLY A 1 191 ? -4.048 -28.455 49.355 1.00 80.06 191 GLY A CA 1
ATOM 1514 C C . GLY A 1 191 ? -4.538 -27.276 50.203 1.00 80.06 191 GLY A C 1
ATOM 1515 O O . GLY A 1 191 ? -5.708 -26.915 50.114 1.00 80.06 191 GLY A O 1
ATOM 1516 N N . VAL A 1 192 ? -3.650 -26.628 50.963 1.00 79.56 192 VAL A N 1
ATOM 1517 C CA . VAL A 1 192 ? -3.988 -25.451 51.790 1.00 79.56 192 VAL A CA 1
ATOM 1518 C C . VAL A 1 192 ? -4.393 -24.252 50.925 1.00 79.56 192 VAL A C 1
ATOM 1520 O O . VAL A 1 192 ? -5.446 -23.655 51.148 1.00 79.56 192 VAL A O 1
ATOM 1523 N N . LEU A 1 193 ? -3.610 -23.942 49.886 1.00 75.06 193 LEU A N 1
ATOM 1524 C CA . LEU A 1 193 ? -3.865 -22.798 48.999 1.00 75.06 193 LEU A CA 1
ATOM 1525 C C . LEU A 1 193 ? -5.164 -22.941 48.186 1.00 75.06 193 LEU A C 1
ATOM 1527 O O . LEU A 1 193 ? -5.820 -21.946 47.882 1.00 75.06 193 LEU A O 1
ATOM 1531 N N . MET A 1 194 ? -5.558 -24.171 47.847 1.00 71.69 194 MET A N 1
ATOM 1532 C CA . MET A 1 194 ? -6.788 -24.448 47.093 1.00 71.69 194 MET A CA 1
ATOM 1533 C C . MET A 1 194 ? -8.053 -24.401 47.969 1.00 71.69 194 MET A C 1
ATOM 1535 O O . MET A 1 194 ? -9.139 -24.130 47.454 1.00 71.69 194 MET A O 1
ATOM 1539 N N . VAL A 1 195 ? -7.931 -24.631 49.284 1.00 66.88 195 VAL A N 1
ATOM 1540 C CA . VAL A 1 195 ? -9.046 -24.540 50.248 1.00 66.88 195 VAL A CA 1
ATOM 1541 C C . VAL A 1 195 ? -9.341 -23.084 50.624 1.00 66.88 195 VAL A C 1
ATOM 1543 O O . VAL A 1 195 ? -10.508 -22.710 50.722 1.00 66.88 195 VAL A O 1
ATOM 1546 N N . GLU A 1 196 ? -8.316 -22.239 50.765 1.00 57.06 196 GLU A N 1
ATOM 1547 C CA . GLU A 1 196 ? -8.489 -20.808 51.070 1.00 57.06 196 GLU A CA 1
ATOM 1548 C C . GLU A 1 196 ? -8.999 -19.982 49.875 1.00 57.06 196 GLU A C 1
ATOM 1550 O O . GLU A 1 196 ? -9.614 -18.938 50.070 1.00 57.06 196 GLU A O 1
ATOM 1555 N N . GLY A 1 197 ? -8.806 -20.458 48.640 1.00 54.31 197 GLY A N 1
ATOM 1556 C CA . GLY A 1 197 ? -9.300 -19.805 47.420 1.00 54.31 197 GLY A CA 1
ATOM 1557 C C . GLY A 1 197 ? -10.770 -20.075 47.057 1.00 54.31 197 GLY A C 1
ATOM 1558 O O . GLY A 1 197 ? -11.203 -19.630 45.996 1.00 54.31 197 GLY A O 1
ATOM 1559 N N . SER A 1 198 ? -11.525 -20.822 47.879 1.00 45.53 198 SER A N 1
ATOM 1560 C CA . SER A 1 198 ? -12.927 -21.221 47.615 1.00 45.53 198 SER A CA 1
ATOM 1561 C C . SER A 1 198 ? -13.974 -20.568 48.543 1.00 45.53 198 SER A C 1
ATOM 1563 O O . SER A 1 198 ? -15.098 -21.070 48.629 1.00 45.53 198 SER A O 1
ATOM 1565 N N . LEU A 1 199 ? -13.635 -19.468 49.229 1.00 37.00 199 LEU A N 1
ATOM 1566 C CA . LEU A 1 199 ? -14.558 -18.657 50.045 1.00 37.00 199 LEU A CA 1
ATOM 1567 C C . LEU A 1 199 ? -14.780 -17.262 49.454 1.00 37.00 199 LEU A C 1
ATOM 1569 O O . LEU A 1 199 ? -13.795 -16.659 48.975 1.00 37.00 199 LEU A O 1
#

Mean predicted aligned error: 19.51 Å

Radius of gyration: 36.62 Å; Cα contacts (8 Å, |Δi|>4): 108; chains: 1; bounding box: 77×49×100 Å

Sequence (199 aa):
MTPKDKERDPEYAQALKEYREAEDAAQRDGTPKPRTFKRKGGEIVYSERTADEVRLTSAQRVARAAELRVQRYSWDTIARELGYKSGDVARKAVGRHMARLPMESVETLRQSELEGLDVAEVALADRIRQGDTRAIEAMLKIKHHRARLTRLYDDRLSVTSDVSLVVVQTVTATAQLLKTHPEMTVEEVAGVLMVEGSL

Solvent-accessible surface area (backbone atoms only — not comparable to full-atom values): 11700 Å² total; per-residue (Å²): 131,56,78,73,64,53,63,72,37,67,69,53,42,49,53,52,50,56,44,50,55,41,35,56,48,17,72,73,73,71,47,79,67,59,82,68,68,46,80,58,97,87,42,84,45,65,76,88,73,66,87,84,66,71,75,64,48,75,65,54,42,35,54,51,48,45,54,44,44,75,74,64,53,51,47,58,56,48,6,65,77,66,72,40,94,36,24,69,54,40,52,53,48,34,53,55,50,59,74,64,48,78,74,70,47,75,62,55,50,51,50,54,53,51,53,53,48,52,54,53,51,60,73,35,46,65,45,39,75,72,64,37,64,68,41,44,53,51,49,53,52,50,54,53,50,50,34,60,76,71,43,70,79,48,79,79,73,77,55,64,71,61,55,55,53,52,52,54,51,52,53,49,53,46,55,52,47,42,69,77,37,73,89,55,52,73,69,59,48,50,52,54,58,59,60,69,70,74,119

Foldseek 3Di:
DPPVVQCVPVVSVVVVVVQVVQQVVCVVPVNDRDFDWDDDPNDTDTDDDDPVCPLQDLLRLLVVLVVVVVVVDQLQVSCVVSVNPGSVRSVVSNVVVVVPPPDQDLVNVLVVLLVVLVVLCVVLVVVVVVVNVVSVVVNVVSVVVNCVSVVVVVPVVPPDVVVVVVVVVLVVQLVVCCVVCVVDDSVRSNVVVVVVVPD